Protein AF-A0A6V8LR43-F1 (afdb_monomer_lite)

Sequence (339 aa):
MRPVDFLKLFVPEALGEGEAFLIWTMDPNGAKRSSWFRDADKAAAFARRCAGKANVYFAPSIFNAGLGGKRGAVQDVIGVNAFVADTDIANTAHAKPGLPPDLDAAKAILAACPLAPSVIWNTGGGLQAAWLLHETEWLSDATRPQVAALSKGWQIILSNVAHRAGGYVTDSVGSLEHVFRVPGSMNLKPEYGSPRPVEVIEAHPERRYSLDDIREFADLDGLTEDVPTQAGLLDIVLRPNPEINREFLQVLLEEDTKFRGSWHRTRPDIRDQSLSSYDLSISTILAGFGLEDQQIADYLVVFRHMHGGPKDRAKALRRDYVSRTIQKARKTVEARNAG

pLDDT: mean 89.79, std 11.53, range [35.69, 98.5]

Structure (mmCIF, N/CA/C/O backbone):
data_AF-A0A6V8LR43-F1
#
_entry.id   AF-A0A6V8LR43-F1
#
loop_
_atom_site.group_PDB
_atom_site.id
_atom_site.type_symbol
_atom_site.label_atom_id
_atom_site.label_alt_id
_atom_site.label_comp_id
_atom_site.label_asym_id
_atom_site.label_entity_id
_atom_site.label_seq_id
_atom_site.pdbx_PDB_ins_code
_atom_site.Cartn_x
_atom_site.Cartn_y
_atom_site.Cartn_z
_atom_site.occupancy
_atom_site.B_iso_or_equiv
_atom_site.auth_seq_id
_atom_site.auth_comp_id
_atom_site.auth_asym_id
_atom_site.auth_atom_id
_atom_site.pdbx_PDB_model_num
ATOM 1 N N . MET A 1 1 ? -1.683 -6.685 -19.353 1.00 89.25 1 MET A N 1
ATOM 2 C CA . MET A 1 1 ? -2.505 -5.488 -19.037 1.00 89.25 1 MET A CA 1
ATOM 3 C C . MET A 1 1 ? -1.930 -4.273 -19.763 1.00 89.25 1 MET A C 1
ATOM 5 O O . MET A 1 1 ? -0.710 -4.174 -19.830 1.00 89.25 1 MET A O 1
ATOM 9 N N . ARG A 1 2 ? -2.751 -3.378 -20.341 1.00 89.75 2 ARG A N 1
ATOM 10 C CA . ARG A 1 2 ? -2.233 -2.174 -21.031 1.00 89.75 2 ARG A CA 1
ATOM 11 C C . ARG A 1 2 ? -1.768 -1.127 -20.002 1.00 89.75 2 ARG A C 1
ATOM 13 O O . ARG A 1 2 ? -2.353 -1.073 -18.922 1.00 89.75 2 ARG A O 1
ATOM 20 N N . PRO A 1 3 ? -0.810 -0.236 -20.335 1.00 90.12 3 PRO A N 1
ATOM 21 C CA . PRO A 1 3 ? -0.310 0.775 -19.393 1.00 90.12 3 PRO A CA 1
ATOM 22 C C . PRO A 1 3 ? -1.407 1.670 -18.804 1.00 90.12 3 PRO A C 1
ATOM 24 O O . PRO A 1 3 ? -1.358 2.029 -17.635 1.00 90.12 3 PRO A O 1
ATOM 27 N N . VAL A 1 4 ? -2.417 2.012 -19.610 1.00 94.75 4 VAL A N 1
ATOM 28 C CA . VAL A 1 4 ? -3.548 2.833 -19.161 1.00 94.75 4 VAL A CA 1
ATOM 29 C C . VAL A 1 4 ? -4.421 2.117 -18.133 1.00 94.75 4 VAL A C 1
ATOM 31 O O . VAL A 1 4 ? -4.773 2.722 -17.128 1.00 94.75 4 VAL A O 1
ATOM 34 N N . ASP A 1 5 ? -4.720 0.833 -18.348 1.00 95.94 5 ASP A N 1
ATOM 35 C CA . ASP A 1 5 ? -5.536 0.046 -17.419 1.00 95.94 5 ASP A CA 1
ATOM 36 C C . ASP A 1 5 ? -4.801 -0.116 -16.084 1.00 95.94 5 ASP A C 1
ATOM 38 O O . ASP A 1 5 ? -5.414 -0.018 -15.029 1.00 95.94 5 ASP A O 1
ATOM 42 N N . PHE A 1 6 ? -3.475 -0.286 -16.136 1.00 97.31 6 PHE A N 1
ATOM 43 C CA . PHE A 1 6 ? -2.623 -0.351 -14.953 1.00 97.31 6 PHE A CA 1
ATOM 44 C C . PHE A 1 6 ? -2.611 0.967 -14.171 1.00 97.31 6 PHE A C 1
ATOM 46 O O . PHE A 1 6 ? -2.855 0.959 -12.970 1.00 97.31 6 PHE A O 1
ATOM 53 N N . LEU A 1 7 ? -2.366 2.110 -14.827 1.00 96.94 7 LEU A N 1
ATOM 54 C CA . LEU A 1 7 ? -2.336 3.405 -14.133 1.00 96.94 7 LEU A CA 1
ATOM 55 C C . LEU A 1 7 ? -3.697 3.750 -13.509 1.00 96.94 7 LEU A C 1
ATOM 57 O O . LEU A 1 7 ? -3.733 4.287 -12.407 1.00 96.94 7 LEU A O 1
ATOM 61 N N . LYS A 1 8 ? -4.808 3.374 -14.157 1.00 95.94 8 LYS A N 1
ATOM 62 C CA . LYS A 1 8 ? -6.168 3.542 -13.613 1.00 95.94 8 LYS A CA 1
ATOM 63 C C . LYS A 1 8 ? -6.418 2.755 -12.320 1.00 95.94 8 LYS A C 1
ATOM 65 O O . LYS A 1 8 ? -7.348 3.087 -11.598 1.00 95.94 8 LYS A O 1
ATOM 70 N N . LEU A 1 9 ? -5.596 1.759 -11.978 1.00 96.00 9 LEU A N 1
ATOM 71 C CA . LEU A 1 9 ? -5.700 1.076 -10.681 1.00 96.00 9 LEU A CA 1
ATOM 72 C C . LEU A 1 9 ? -5.311 1.983 -9.505 1.00 96.00 9 LEU A C 1
ATOM 74 O O . LEU A 1 9 ? -5.846 1.809 -8.410 1.00 96.00 9 LEU A O 1
ATOM 78 N N . PHE A 1 10 ? -4.396 2.929 -9.739 1.00 95.75 10 PHE A N 1
ATOM 79 C CA . PHE A 1 10 ? -3.762 3.772 -8.717 1.00 95.75 10 PHE A CA 1
ATOM 80 C C . PHE A 1 10 ? -4.251 5.220 -8.725 1.00 95.75 10 PHE A C 1
ATOM 82 O O . PHE A 1 10 ? -3.797 6.016 -7.908 1.00 95.75 10 PHE A O 1
ATOM 89 N N . VAL A 1 11 ? -5.122 5.583 -9.664 1.00 89.69 11 VAL A N 1
ATOM 90 C CA . VAL A 1 11 ? -5.592 6.956 -9.850 1.00 89.69 11 VAL A CA 1
ATOM 91 C C . VAL A 1 11 ? -7.115 6.964 -9.713 1.00 89.69 11 VAL A C 1
ATOM 93 O O . VAL A 1 11 ? -7.769 6.163 -10.381 1.00 89.69 11 VAL A O 1
ATOM 96 N N . PRO A 1 12 ? -7.687 7.846 -8.875 1.00 84.81 12 PRO A N 1
ATOM 97 C CA . PRO A 1 12 ? -9.132 8.055 -8.801 1.00 84.81 12 PRO A CA 1
ATOM 98 C C . PRO A 1 12 ? -9.738 8.384 -10.165 1.00 84.81 12 PRO A C 1
ATOM 100 O O . PRO A 1 12 ? -9.061 8.942 -11.028 1.00 84.81 12 PRO A O 1
ATOM 103 N N . GLU A 1 13 ? -11.031 8.106 -10.349 1.00 80.38 13 GLU A N 1
ATOM 104 C CA . GLU A 1 13 ? -11.728 8.432 -11.604 1.00 80.38 13 GLU A CA 1
ATOM 105 C C . GLU A 1 13 ? -11.646 9.924 -11.955 1.00 80.38 13 GLU A C 1
ATOM 107 O O . GLU A 1 13 ? -11.569 10.281 -13.131 1.00 80.38 13 GLU A O 1
ATOM 112 N N . ALA A 1 14 ? -11.613 10.790 -10.939 1.00 82.94 14 ALA A N 1
ATOM 113 C CA . ALA A 1 14 ? -11.423 12.222 -11.092 1.00 82.94 14 ALA A CA 1
ATOM 114 C C . ALA A 1 14 ? -10.451 12.758 -10.034 1.00 82.94 14 ALA A C 1
ATOM 116 O O . ALA A 1 14 ? -10.603 12.478 -8.848 1.00 82.94 14 ALA A O 1
ATOM 117 N N . LEU A 1 15 ? -9.482 13.561 -10.483 1.00 90.69 15 LEU A N 1
ATOM 118 C CA . LEU A 1 15 ? -8.592 14.347 -9.628 1.00 90.69 15 LEU A CA 1
ATOM 119 C C . LEU A 1 15 ? -8.982 15.830 -9.679 1.00 90.69 15 LEU A C 1
ATOM 121 O O . LEU A 1 15 ? -9.175 16.399 -10.764 1.00 90.69 15 LEU A O 1
ATOM 125 N N . GLY A 1 16 ? -9.054 16.465 -8.512 1.00 88.44 16 GLY A N 1
ATOM 126 C CA . GLY A 1 16 ? -9.299 17.894 -8.328 1.00 88.44 16 GLY A CA 1
ATOM 127 C C . GLY A 1 16 ? -8.219 18.784 -8.954 1.00 88.44 16 GLY A C 1
ATOM 128 O O . GLY A 1 16 ? -7.181 18.315 -9.422 1.00 88.44 16 GLY A O 1
ATOM 129 N N . GLU A 1 17 ? -8.463 20.099 -9.019 1.00 84.69 17 GLU A N 1
ATOM 130 C CA . GLU A 1 17 ? -7.530 21.047 -9.660 1.00 84.69 17 GLU A CA 1
ATOM 131 C C . GLU A 1 17 ? -6.154 21.110 -8.998 1.00 84.69 17 GLU A C 1
ATOM 133 O O . GLU A 1 17 ? -5.152 21.307 -9.687 1.00 84.69 17 GLU A O 1
ATOM 138 N N . GLY A 1 18 ? -6.110 20.880 -7.687 1.00 90.56 18 GLY A N 1
ATOM 139 C CA . GLY A 1 18 ? -4.892 20.858 -6.885 1.00 90.56 18 GLY A CA 1
ATOM 140 C C . GLY A 1 18 ? -4.230 19.488 -6.759 1.00 90.56 18 GLY A C 1
ATOM 141 O O . GLY A 1 18 ? -3.295 19.366 -5.980 1.00 90.56 18 GLY A O 1
ATOM 142 N N . GLU A 1 19 ? -4.679 18.463 -7.482 1.00 95.44 19 GLU A N 1
ATOM 143 C CA . GLU A 1 19 ? -4.231 17.081 -7.287 1.00 95.44 19 GLU A CA 1
ATOM 144 C C . GLU A 1 19 ? -3.570 16.545 -8.552 1.00 95.44 19 GLU A C 1
ATOM 146 O O . GLU A 1 19 ? -4.078 16.739 -9.654 1.00 95.44 19 GLU A O 1
ATOM 151 N N . ALA A 1 20 ? -2.445 15.850 -8.418 1.00 96.62 20 ALA A N 1
ATOM 152 C CA . ALA A 1 20 ? -1.784 15.196 -9.541 1.00 96.62 20 ALA A CA 1
ATOM 153 C C . ALA A 1 20 ? -1.025 13.945 -9.094 1.00 96.62 20 ALA A C 1
ATOM 155 O O . ALA A 1 20 ? -0.633 13.815 -7.938 1.00 96.62 20 ALA A O 1
ATOM 156 N N . PHE A 1 21 ? -0.747 13.048 -10.033 1.00 96.38 21 PHE A N 1
ATOM 157 C CA . PHE A 1 21 ? 0.197 11.950 -9.839 1.00 96.38 21 PHE A CA 1
ATOM 158 C C . PHE A 1 21 ? 1.382 12.093 -10.796 1.00 96.38 21 PHE A C 1
ATOM 160 O O . PHE A 1 21 ? 1.318 12.768 -11.832 1.00 96.38 21 PHE A O 1
ATOM 167 N N . LEU A 1 22 ? 2.495 11.477 -10.416 1.00 97.44 22 LEU A N 1
ATOM 168 C CA . LEU A 1 22 ? 3.781 11.647 -11.075 1.00 97.44 22 LEU A CA 1
ATOM 169 C C . LEU A 1 22 ? 4.044 10.527 -12.082 1.00 97.44 22 LEU A C 1
ATOM 171 O O . LEU A 1 22 ? 3.965 9.353 -11.728 1.00 97.44 22 LEU A O 1
ATOM 175 N N . ILE A 1 23 ? 4.499 10.893 -13.281 1.00 97.75 23 ILE A N 1
ATOM 176 C CA . ILE A 1 23 ? 5.364 10.046 -14.108 1.00 97.75 23 ILE A CA 1
ATOM 177 C C . ILE A 1 23 ? 6.777 10.623 -14.049 1.00 97.75 23 ILE A C 1
ATOM 179 O O . ILE A 1 23 ? 7.009 11.791 -14.371 1.00 97.75 23 ILE A O 1
ATOM 183 N N . TRP A 1 24 ? 7.728 9.798 -13.629 1.00 98.06 24 TRP A N 1
ATOM 184 C CA . TRP A 1 24 ? 9.128 10.165 -13.478 1.00 98.06 24 TRP A CA 1
ATOM 185 C C . TRP A 1 24 ? 9.976 9.391 -14.477 1.00 98.06 24 TRP A C 1
ATOM 187 O O . TRP A 1 24 ? 9.820 8.180 -14.630 1.00 98.06 24 TRP A O 1
ATOM 197 N N . THR A 1 25 ? 10.876 10.077 -15.173 1.00 98.12 25 THR A N 1
ATOM 198 C CA . THR A 1 25 ? 11.730 9.449 -16.186 1.00 98.12 25 THR A CA 1
ATOM 199 C C . THR A 1 25 ? 13.197 9.701 -15.910 1.00 98.12 25 THR A C 1
ATOM 201 O O . THR A 1 25 ? 13.560 10.810 -15.518 1.00 98.12 25 THR A O 1
ATOM 204 N N . MET A 1 26 ? 14.030 8.705 -16.197 1.00 97.62 26 MET A N 1
ATOM 205 C CA . MET A 1 26 ? 15.485 8.824 -16.176 1.00 97.62 26 MET A CA 1
ATOM 206 C C . MET A 1 26 ? 16.057 8.331 -17.505 1.00 97.62 26 MET A C 1
ATOM 208 O O . MET A 1 26 ? 15.897 7.155 -17.844 1.00 97.62 26 MET A O 1
ATOM 212 N N . ASP A 1 27 ? 16.674 9.227 -18.271 1.00 95.31 27 ASP A N 1
ATOM 213 C CA . ASP A 1 27 ? 17.291 8.873 -19.552 1.00 95.31 27 ASP A CA 1
ATOM 214 C C . ASP A 1 27 ? 18.605 8.074 -19.360 1.00 95.31 27 ASP A C 1
ATOM 216 O O . ASP A 1 27 ? 19.091 7.956 -18.230 1.00 95.31 27 ASP A O 1
ATOM 220 N N . PRO A 1 28 ? 19.187 7.494 -20.428 1.00 92.31 28 PRO A N 1
ATOM 221 C CA . PRO A 1 28 ? 20.434 6.730 -20.339 1.00 92.31 28 PRO A CA 1
ATOM 222 C C . PRO A 1 28 ? 21.646 7.533 -19.846 1.00 92.31 28 PRO A C 1
ATOM 224 O O . PRO A 1 28 ? 22.602 6.939 -19.362 1.00 92.31 28 PRO A O 1
ATOM 227 N N . ASN A 1 29 ? 21.601 8.867 -19.925 1.00 93.19 29 ASN A N 1
ATOM 228 C CA . ASN A 1 29 ? 22.642 9.757 -19.404 1.00 93.19 29 ASN A CA 1
ATOM 229 C C . ASN A 1 29 ? 22.403 10.127 -17.927 1.00 93.19 29 ASN A C 1
ATOM 231 O O . ASN A 1 29 ? 23.152 10.914 -17.352 1.00 93.19 29 ASN A O 1
ATOM 235 N N . GLY A 1 30 ? 21.346 9.592 -17.307 1.00 92.69 30 GLY A N 1
ATOM 236 C CA . GLY A 1 30 ? 20.978 9.854 -15.920 1.00 92.69 30 GLY A CA 1
ATOM 237 C C . GLY A 1 30 ? 20.166 11.134 -15.712 1.00 92.69 30 GLY A C 1
ATOM 238 O O . GLY A 1 30 ? 19.903 11.492 -14.560 1.00 92.69 30 GLY A O 1
ATOM 239 N N . ALA A 1 31 ? 19.732 11.824 -16.775 1.00 96.06 31 ALA A N 1
ATOM 240 C CA . ALA A 1 31 ? 18.914 13.023 -16.639 1.00 96.06 31 ALA A CA 1
ATOM 241 C C . ALA A 1 31 ? 17.501 12.653 -16.174 1.00 96.06 31 ALA A C 1
ATOM 243 O O . ALA A 1 31 ? 16.805 11.838 -16.784 1.00 96.06 31 ALA A O 1
ATOM 244 N N . LYS A 1 32 ? 17.071 13.281 -15.077 1.00 97.06 32 LYS A N 1
ATOM 245 C CA . LYS A 1 32 ? 15.820 12.983 -14.373 1.00 97.06 32 LYS A CA 1
ATOM 246 C C . LYS A 1 32 ? 14.775 14.048 -14.682 1.00 97.06 32 LYS A C 1
ATOM 248 O O . LYS A 1 32 ? 15.086 15.238 -14.657 1.00 97.06 32 LYS A O 1
ATOM 253 N N . ARG A 1 33 ? 13.533 13.641 -14.948 1.00 97.00 33 ARG A N 1
ATOM 254 C CA . ARG A 1 33 ? 12.414 14.562 -15.208 1.00 97.00 33 ARG A CA 1
ATOM 255 C C . ARG A 1 33 ? 11.152 14.114 -14.493 1.00 97.00 33 ARG A C 1
ATOM 257 O O . ARG A 1 33 ? 10.824 12.930 -14.497 1.00 97.00 33 ARG A O 1
ATOM 264 N N . SER A 1 34 ? 10.447 15.088 -13.935 1.00 97.50 34 SER A N 1
ATOM 265 C CA . SER A 1 34 ? 9.142 14.916 -13.301 1.00 97.50 34 SER A CA 1
ATOM 266 C C . SER A 1 34 ? 8.066 15.443 -14.243 1.00 97.50 34 SER A C 1
ATOM 268 O O . SER A 1 34 ? 8.222 16.516 -14.828 1.00 97.50 34 SER A O 1
ATOM 270 N N . SER A 1 35 ? 6.999 14.682 -14.450 1.00 97.12 35 SER A N 1
ATOM 271 C CA . SER A 1 35 ? 5.862 15.074 -15.282 1.00 97.12 35 SER A CA 1
ATOM 272 C C . SER A 1 35 ? 4.571 14.738 -14.547 1.00 97.12 35 SER A C 1
ATOM 274 O O . SER A 1 35 ? 4.342 13.586 -14.186 1.00 97.12 35 SER A O 1
ATOM 276 N N . TRP A 1 36 ? 3.757 15.758 -14.297 1.00 96.75 36 TRP A N 1
ATOM 277 C CA . TRP A 1 36 ? 2.570 15.678 -13.449 1.00 96.75 36 TRP A CA 1
ATOM 278 C C . TRP A 1 36 ? 1.308 15.533 -14.292 1.00 96.75 36 TRP A C 1
ATOM 280 O O . TRP A 1 36 ? 1.128 16.255 -15.275 1.00 96.75 36 TRP A O 1
ATOM 290 N N . PHE A 1 37 ? 0.437 14.605 -13.905 1.00 95.62 37 PHE A N 1
ATOM 291 C CA . PHE A 1 37 ? -0.775 14.270 -14.643 1.00 95.62 37 PHE A CA 1
ATOM 292 C C . PHE A 1 37 ? -1.995 14.237 -13.728 1.00 95.62 37 PHE A C 1
ATOM 294 O O . PHE A 1 37 ? -1.909 13.880 -12.558 1.00 95.62 37 PHE A O 1
ATOM 301 N N . ARG A 1 38 ? -3.144 14.581 -14.310 1.00 94.50 38 ARG A N 1
ATOM 302 C CA . ARG A 1 38 ? -4.481 14.452 -13.705 1.00 94.50 38 ARG A CA 1
ATOM 303 C C . ARG A 1 38 ? -5.330 13.376 -14.380 1.00 94.50 38 ARG A C 1
ATOM 305 O O . ARG A 1 38 ? -6.442 13.098 -13.966 1.00 94.50 38 ARG A O 1
ATOM 312 N N . ASP A 1 39 ? -4.802 12.819 -15.462 1.00 93.31 39 ASP A N 1
ATOM 313 C CA . ASP A 1 39 ? -5.513 11.994 -16.426 1.00 93.31 39 ASP A CA 1
ATOM 314 C C . ASP A 1 39 ? -4.619 10.795 -16.763 1.00 93.31 39 ASP A C 1
ATOM 316 O O . ASP A 1 39 ? -3.503 10.950 -17.282 1.00 93.31 39 ASP A O 1
ATOM 320 N N . ALA A 1 40 ? -5.105 9.602 -16.420 1.00 94.62 40 ALA A N 1
ATOM 321 C CA . ALA A 1 40 ? -4.391 8.346 -16.613 1.00 94.62 40 ALA A CA 1
ATOM 322 C C . ALA A 1 40 ? -4.152 8.019 -18.095 1.00 94.62 40 ALA A C 1
ATOM 324 O O . ALA A 1 40 ? -3.107 7.460 -18.434 1.00 94.62 40 ALA A O 1
ATOM 325 N N . ASP A 1 41 ? -5.058 8.407 -18.996 1.00 94.81 41 ASP A N 1
ATOM 326 C CA . ASP A 1 41 ? -4.904 8.211 -20.437 1.00 94.81 41 ASP A CA 1
ATOM 327 C C . ASP A 1 41 ? -3.759 9.082 -20.985 1.00 94.81 41 ASP A C 1
ATOM 329 O O . ASP A 1 41 ? -2.891 8.594 -21.724 1.00 94.81 41 ASP A O 1
ATOM 333 N N . LYS A 1 42 ? -3.679 10.351 -20.559 1.00 96.12 42 LYS A N 1
ATOM 334 C CA . LYS A 1 42 ? -2.569 11.256 -20.919 1.00 96.12 42 LYS A CA 1
ATOM 335 C C . LYS A 1 42 ? -1.235 10.782 -20.347 1.00 96.12 42 LYS A C 1
ATOM 337 O O . LYS A 1 42 ? -0.232 10.794 -21.069 1.00 96.12 42 LYS A O 1
ATOM 342 N N . ALA A 1 43 ? -1.221 10.326 -19.094 1.00 96.44 43 ALA A N 1
ATOM 343 C CA . ALA A 1 43 ? -0.029 9.769 -18.459 1.00 96.44 43 ALA A CA 1
ATOM 344 C C . ALA A 1 43 ? 0.455 8.499 -19.173 1.00 96.44 43 ALA A C 1
ATOM 346 O O . ALA A 1 43 ? 1.636 8.383 -19.500 1.00 96.44 43 ALA A O 1
ATOM 347 N N . ALA A 1 44 ? -0.455 7.583 -19.514 1.00 96.69 44 ALA A N 1
ATOM 348 C CA . ALA A 1 44 ? -0.134 6.367 -20.256 1.00 96.69 44 ALA A CA 1
ATOM 349 C C . ALA A 1 44 ? 0.379 6.667 -21.673 1.00 96.69 44 ALA A C 1
ATOM 351 O O . ALA A 1 44 ? 1.297 6.009 -22.169 1.00 96.69 44 ALA A O 1
ATOM 352 N N . ALA A 1 45 ? -0.190 7.665 -22.356 1.00 97.12 45 ALA A N 1
ATOM 353 C CA . ALA A 1 45 ? 0.316 8.123 -23.647 1.00 97.12 45 ALA A CA 1
ATOM 354 C C . ALA A 1 45 ? 1.735 8.705 -23.531 1.00 97.12 45 ALA A C 1
ATOM 356 O O . ALA A 1 45 ? 2.580 8.421 -24.380 1.00 97.12 45 ALA A O 1
ATOM 357 N N . PHE A 1 46 ? 2.018 9.476 -22.478 1.00 97.44 46 PHE A N 1
ATOM 358 C CA . PHE A 1 46 ? 3.360 9.983 -22.201 1.00 97.44 46 PHE A CA 1
ATOM 359 C C . PHE A 1 46 ? 4.352 8.852 -21.902 1.00 97.44 46 PHE A C 1
ATOM 361 O O . PHE A 1 46 ? 5.385 8.770 -22.565 1.00 97.44 46 PHE A O 1
ATOM 368 N N . ALA A 1 47 ? 4.005 7.932 -20.997 1.00 96.94 47 ALA A N 1
ATOM 369 C CA . ALA A 1 47 ? 4.833 6.778 -20.649 1.00 96.94 47 ALA A CA 1
ATOM 370 C C . ALA A 1 47 ? 5.207 5.944 -21.887 1.00 96.94 47 ALA A C 1
ATOM 372 O O . ALA A 1 47 ? 6.378 5.616 -22.080 1.00 96.94 47 ALA A O 1
ATOM 373 N N . ARG A 1 48 ? 4.244 5.690 -22.787 1.00 95.56 48 ARG A N 1
ATOM 374 C CA . ARG A 1 48 ? 4.489 4.995 -24.063 1.00 95.56 48 ARG A CA 1
ATOM 375 C C . ARG A 1 48 ? 5.475 5.728 -24.973 1.00 95.56 48 ARG A C 1
ATOM 377 O O . ARG A 1 48 ? 6.312 5.081 -25.588 1.00 95.56 48 ARG A O 1
ATOM 384 N N . ARG A 1 49 ? 5.421 7.063 -25.061 1.00 96.38 49 ARG A N 1
ATOM 385 C CA . ARG A 1 49 ? 6.383 7.840 -25.873 1.00 96.38 49 ARG A CA 1
ATOM 386 C C . ARG A 1 49 ? 7.812 7.783 -25.327 1.00 96.38 49 ARG A C 1
ATOM 388 O O . ARG A 1 49 ? 8.757 7.942 -26.104 1.00 96.38 49 ARG A O 1
ATOM 395 N N . CYS A 1 50 ? 7.952 7.602 -24.014 1.00 96.62 50 CYS A N 1
ATOM 396 C CA . CYS A 1 50 ? 9.231 7.491 -23.317 1.00 96.62 50 CYS A CA 1
ATOM 397 C C . CYS A 1 50 ? 9.790 6.060 -23.299 1.00 96.62 50 CYS A C 1
ATOM 399 O O . CYS A 1 50 ? 10.996 5.893 -23.110 1.00 96.62 50 CYS A O 1
ATOM 401 N N . ALA A 1 51 ? 8.948 5.042 -23.498 1.00 93.44 51 ALA A N 1
ATOM 402 C CA . ALA A 1 51 ? 9.362 3.643 -23.515 1.00 93.44 51 ALA A CA 1
ATOM 403 C C . ALA A 1 51 ? 10.509 3.412 -24.517 1.00 93.44 51 ALA A C 1
ATOM 405 O O . ALA A 1 51 ? 10.482 3.908 -25.644 1.00 93.44 51 ALA A O 1
ATOM 406 N N . GLY A 1 52 ? 11.556 2.711 -24.073 1.00 93.12 52 GLY A N 1
ATOM 407 C CA . GLY A 1 52 ? 12.768 2.459 -24.863 1.00 93.12 52 GLY A CA 1
ATOM 408 C C . GLY A 1 52 ? 13.743 3.641 -24.971 1.00 93.12 52 GLY A C 1
ATOM 409 O O . GLY A 1 52 ? 14.882 3.439 -25.372 1.00 93.12 52 GLY A O 1
ATOM 410 N N . LYS A 1 53 ? 13.336 4.858 -24.583 1.00 95.81 53 LYS A N 1
ATOM 411 C CA . LYS A 1 53 ? 14.186 6.066 -24.596 1.00 95.81 53 LYS A CA 1
ATOM 412 C C . LYS A 1 53 ? 14.638 6.491 -23.205 1.00 95.81 53 LYS A C 1
ATOM 414 O O . LYS A 1 53 ? 15.647 7.168 -23.075 1.00 95.81 53 LYS A O 1
ATOM 419 N N . ALA A 1 54 ? 13.868 6.137 -22.182 1.00 97.56 54 ALA A N 1
ATOM 420 C CA . ALA A 1 54 ? 14.167 6.396 -20.784 1.00 97.56 54 ALA A CA 1
ATOM 421 C C . ALA A 1 54 ? 13.582 5.284 -19.907 1.00 97.56 54 ALA A C 1
ATOM 423 O O . ALA A 1 54 ? 12.617 4.612 -20.279 1.00 97.56 54 ALA A O 1
ATOM 424 N N . ASN A 1 55 ? 14.144 5.124 -18.713 1.00 98.19 55 ASN A N 1
ATOM 425 C CA . ASN A 1 55 ? 13.503 4.386 -17.636 1.00 98.19 55 ASN A CA 1
ATOM 426 C C . ASN A 1 55 ? 12.258 5.164 -17.190 1.00 98.19 55 ASN A C 1
ATOM 428 O O . ASN A 1 55 ? 12.372 6.350 -16.877 1.00 98.19 55 ASN A O 1
ATOM 432 N N . VAL A 1 56 ? 11.090 4.518 -17.177 1.00 98.38 56 VAL A N 1
ATOM 433 C CA . VAL A 1 56 ? 9.803 5.158 -16.859 1.00 98.38 56 VAL A CA 1
ATOM 434 C C . VAL A 1 56 ? 9.248 4.614 -15.549 1.00 98.38 56 VAL A C 1
ATOM 436 O O . VAL A 1 56 ? 9.143 3.398 -15.366 1.00 98.38 56 VAL A O 1
ATOM 439 N N . TYR A 1 57 ? 8.864 5.528 -14.664 1.00 98.12 57 TYR A N 1
ATOM 440 C CA . TYR A 1 57 ? 8.317 5.235 -13.350 1.00 98.12 57 TYR A CA 1
ATOM 441 C C . TYR A 1 57 ? 7.058 6.060 -13.074 1.00 98.12 57 TYR A C 1
ATOM 443 O O . TYR A 1 57 ? 6.869 7.114 -13.677 1.00 98.12 57 TYR A O 1
ATOM 451 N N . PHE A 1 58 ? 6.226 5.615 -12.139 1.00 97.69 58 PHE A N 1
ATOM 452 C CA . PHE A 1 58 ? 5.085 6.361 -11.617 1.00 97.69 58 PHE A CA 1
ATOM 453 C C . PHE A 1 58 ? 5.098 6.364 -10.091 1.00 97.69 58 PHE A C 1
ATOM 455 O O . PHE A 1 58 ? 5.606 5.422 -9.485 1.00 97.69 58 PHE A O 1
ATOM 462 N N . ALA A 1 59 ? 4.540 7.400 -9.471 1.00 96.75 59 ALA A N 1
ATOM 463 C CA . ALA A 1 59 ? 4.218 7.354 -8.048 1.00 96.75 59 ALA A CA 1
ATOM 464 C C . ALA A 1 59 ? 2.786 6.804 -7.865 1.00 96.75 59 ALA A C 1
ATOM 466 O O . ALA A 1 59 ? 1.876 7.328 -8.510 1.00 96.75 59 ALA A O 1
ATOM 467 N N . PRO A 1 60 ? 2.556 5.798 -7.001 1.00 95.88 60 PRO A N 1
ATOM 468 C CA . PRO A 1 60 ? 1.216 5.290 -6.675 1.00 95.88 60 PRO A CA 1
ATOM 469 C C . PRO A 1 60 ? 0.366 6.283 -5.867 1.00 95.88 60 PRO A C 1
ATOM 471 O O . PRO A 1 60 ? -0.843 6.103 -5.724 1.00 95.88 60 PRO A O 1
ATOM 474 N N . SER A 1 61 ? 1.012 7.305 -5.310 1.00 97.00 61 SER A N 1
ATOM 475 C CA . SER A 1 61 ? 0.410 8.327 -4.458 1.00 97.00 61 SER A CA 1
ATOM 476 C C . SER A 1 61 ? -0.022 9.566 -5.246 1.00 97.00 61 SER A C 1
ATOM 478 O O . SER A 1 61 ? 0.501 9.862 -6.324 1.00 97.00 61 SER A O 1
ATOM 480 N N . ILE A 1 62 ? -0.953 10.318 -4.662 1.00 97.38 62 ILE A N 1
ATOM 481 C CA . ILE A 1 62 ? -1.432 11.613 -5.148 1.00 97.38 62 ILE A CA 1
ATOM 482 C C . ILE A 1 62 ? -0.695 12.730 -4.414 1.00 97.38 62 ILE A C 1
ATOM 484 O O . ILE A 1 62 ? -0.481 12.667 -3.202 1.00 97.38 62 ILE A O 1
ATOM 488 N N . PHE A 1 63 ? -0.324 13.764 -5.153 1.00 97.00 63 PHE A N 1
ATOM 489 C CA . PHE A 1 63 ? 0.441 14.908 -4.681 1.00 97.00 63 PHE A CA 1
ATOM 490 C C . PHE A 1 63 ? -0.331 16.202 -4.889 1.00 97.00 63 PHE A C 1
ATOM 492 O O . PHE A 1 63 ? -1.171 16.301 -5.789 1.00 97.00 63 PHE A O 1
ATOM 499 N N . ASN A 1 64 ? 0.035 17.215 -4.104 1.00 91.81 64 ASN A N 1
ATOM 500 C CA . ASN A 1 64 ? -0.316 18.592 -4.419 1.00 91.81 64 ASN A CA 1
ATOM 501 C C . ASN A 1 64 ? 0.229 18.969 -5.807 1.00 91.81 64 ASN A C 1
ATOM 503 O O . ASN A 1 64 ? 1.398 18.737 -6.132 1.00 91.81 64 ASN A O 1
ATOM 507 N N . ALA A 1 65 ? -0.619 19.574 -6.633 1.00 81.69 65 ALA A N 1
ATOM 508 C CA . ALA A 1 65 ? -0.232 20.134 -7.916 1.00 81.69 65 ALA A CA 1
ATOM 509 C C . ALA A 1 65 ? 0.766 21.294 -7.729 1.00 81.69 65 ALA A C 1
ATOM 511 O O . ALA A 1 65 ? 0.878 21.893 -6.662 1.00 81.69 65 ALA A O 1
ATOM 512 N N . GLY A 1 66 ? 1.500 21.640 -8.790 1.00 79.19 66 GLY A N 1
ATOM 513 C CA . GLY A 1 66 ? 2.387 22.814 -8.778 1.00 79.19 66 GLY A CA 1
ATOM 514 C C . GLY A 1 66 ? 3.831 22.553 -8.335 1.00 79.19 66 GLY A C 1
ATOM 515 O O . GLY A 1 66 ? 4.598 23.496 -8.164 1.00 79.19 66 GLY A O 1
ATOM 516 N N . LEU A 1 67 ? 4.260 21.292 -8.238 1.00 89.25 67 LEU A N 1
ATOM 517 C CA . LEU A 1 67 ? 5.653 20.935 -7.921 1.00 89.25 67 LEU A CA 1
ATOM 518 C C . LEU A 1 67 ? 6.648 21.211 -9.069 1.00 89.25 67 LEU A C 1
ATOM 520 O O . LEU A 1 67 ? 7.866 21.095 -8.893 1.00 89.25 67 LEU A O 1
ATOM 524 N N . GLY A 1 68 ? 6.153 21.599 -10.249 1.00 89.69 68 GLY A N 1
ATOM 525 C CA . GLY A 1 68 ? 6.973 21.912 -11.418 1.00 89.69 68 GLY A CA 1
ATOM 526 C C . GLY A 1 68 ? 7.904 20.752 -11.783 1.00 89.69 68 GLY A C 1
ATOM 527 O O . GLY A 1 68 ? 7.473 19.608 -11.896 1.00 89.69 68 GLY A O 1
ATOM 528 N N . GLY A 1 69 ? 9.199 21.039 -11.946 1.00 90.88 69 GLY A N 1
ATOM 529 C CA . GLY A 1 69 ? 10.213 20.022 -12.257 1.00 90.88 69 GLY A CA 1
ATOM 530 C C . GLY A 1 69 ? 10.628 19.1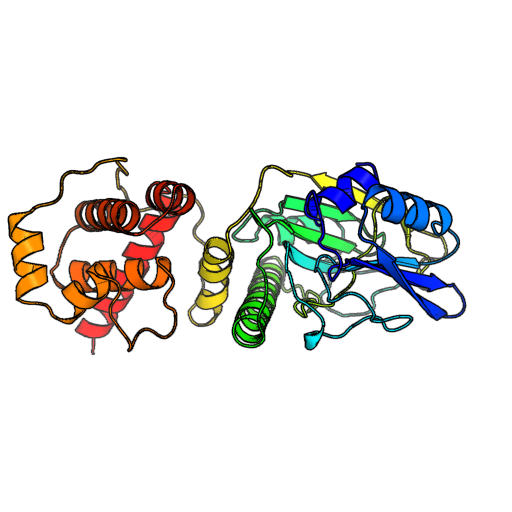28 -11.078 1.00 90.88 69 GLY A C 1
ATOM 531 O O . GLY A 1 69 ? 11.357 18.153 -11.282 1.00 90.88 69 GLY A O 1
ATOM 532 N N . LYS A 1 70 ? 10.189 19.425 -9.847 1.00 93.50 70 LYS A N 1
ATOM 533 C CA . LYS A 1 70 ? 10.544 18.636 -8.659 1.00 93.50 70 LYS A CA 1
ATOM 534 C C . LYS A 1 70 ? 9.780 17.311 -8.652 1.00 93.50 70 LYS A C 1
ATOM 536 O O . LYS A 1 70 ? 8.654 17.238 -9.131 1.00 93.50 70 LYS A O 1
ATOM 541 N N . ARG A 1 71 ? 10.404 16.271 -8.086 1.00 91.88 71 ARG A N 1
ATOM 542 C CA . ARG A 1 71 ? 9.804 14.933 -7.925 1.00 91.88 71 ARG A CA 1
ATOM 543 C C . ARG A 1 71 ? 8.706 14.901 -6.849 1.00 91.88 71 ARG A C 1
ATOM 545 O O . ARG A 1 71 ? 7.857 14.025 -6.891 1.00 91.88 71 ARG A O 1
ATOM 552 N N . GLY A 1 72 ? 8.720 15.861 -5.927 1.00 92.88 72 GLY A N 1
ATOM 553 C CA . GLY A 1 72 ? 7.933 15.806 -4.697 1.00 92.88 72 GLY A CA 1
ATOM 554 C C . GLY A 1 72 ? 8.641 14.985 -3.617 1.00 92.88 72 GLY A C 1
ATOM 555 O O . GLY A 1 72 ? 9.448 14.102 -3.918 1.00 92.88 72 GLY A O 1
ATOM 556 N N . ALA A 1 73 ? 8.373 15.329 -2.366 1.00 93.81 73 ALA A N 1
ATOM 557 C CA . ALA A 1 73 ? 8.812 14.625 -1.167 1.00 93.81 73 ALA A CA 1
ATOM 558 C C . ALA A 1 73 ? 7.589 14.155 -0.361 1.00 93.81 73 ALA A C 1
ATOM 560 O O . ALA A 1 73 ? 6.455 14.473 -0.721 1.00 93.81 73 ALA A O 1
ATOM 561 N N . VAL A 1 74 ? 7.798 13.408 0.732 1.00 93.56 74 VAL A N 1
ATOM 562 C CA . VAL A 1 74 ? 6.704 12.869 1.568 1.00 93.56 74 VAL A CA 1
ATOM 563 C C . VAL A 1 74 ? 5.657 13.931 1.910 1.00 93.56 74 VAL A C 1
ATOM 565 O O . VAL A 1 74 ? 4.469 13.657 1.801 1.00 93.56 74 VAL A O 1
ATOM 568 N N . GLN A 1 75 ? 6.069 15.142 2.299 1.00 92.25 75 GLN A N 1
ATOM 569 C CA . GLN A 1 75 ? 5.148 16.214 2.696 1.00 92.25 75 GLN A CA 1
ATOM 570 C C . GLN A 1 75 ? 4.233 16.704 1.566 1.00 92.25 75 GLN A C 1
ATOM 572 O O . GLN A 1 75 ? 3.181 17.270 1.844 1.00 92.25 75 GLN A O 1
ATOM 577 N N . ASP A 1 76 ? 4.621 16.477 0.310 1.00 95.50 76 ASP A N 1
ATOM 578 C CA . ASP A 1 76 ? 3.833 16.868 -0.855 1.00 95.50 76 ASP A CA 1
ATOM 579 C C . ASP A 1 76 ? 2.754 15.826 -1.198 1.00 95.50 76 ASP A C 1
ATOM 581 O O . ASP A 1 76 ? 1.880 16.098 -2.023 1.00 95.50 76 ASP A O 1
ATOM 585 N N . VAL A 1 77 ? 2.806 14.641 -0.571 1.00 96.94 77 VAL A N 1
ATOM 586 C CA . VAL A 1 77 ? 1.807 13.581 -0.726 1.00 96.94 77 VAL A CA 1
ATOM 587 C C . VAL A 1 77 ? 0.540 13.946 0.046 1.00 96.94 77 VAL A C 1
ATOM 589 O O . VAL A 1 77 ? 0.565 14.153 1.266 1.00 96.94 77 VAL A O 1
ATOM 592 N N . ILE A 1 78 ? -0.573 13.980 -0.684 1.00 96.62 78 ILE A N 1
ATOM 593 C CA . ILE A 1 78 ? -1.918 14.300 -0.186 1.00 96.62 78 ILE A CA 1
ATOM 594 C C . ILE A 1 78 ? -2.896 13.141 -0.313 1.00 96.62 78 ILE A C 1
ATOM 596 O O . ILE A 1 78 ? -3.994 13.231 0.215 1.00 96.62 78 ILE A O 1
ATOM 600 N N . GLY A 1 79 ? -2.528 12.057 -0.993 1.00 96.88 79 GLY A N 1
ATOM 601 C CA . GLY A 1 79 ? -3.387 10.886 -1.106 1.00 96.88 79 GLY A CA 1
ATOM 602 C C . GLY A 1 79 ? -2.593 9.609 -1.325 1.00 96.88 79 GLY A C 1
ATOM 603 O O . GLY A 1 79 ? -1.578 9.619 -2.021 1.00 96.88 79 GLY A O 1
ATOM 604 N N . VAL A 1 80 ? -3.057 8.502 -0.754 1.00 96.94 80 VAL A N 1
ATOM 605 C CA . VAL A 1 80 ? -2.485 7.165 -0.964 1.00 96.94 80 VAL A CA 1
ATOM 606 C C . VAL A 1 80 ? -3.566 6.249 -1.517 1.00 96.94 80 VAL A C 1
ATOM 608 O O . VAL A 1 80 ? -4.674 6.205 -0.994 1.00 96.94 80 VAL A O 1
ATOM 611 N N . ASN A 1 81 ? -3.235 5.509 -2.576 1.00 96.00 81 ASN A N 1
ATOM 612 C CA . ASN A 1 81 ? -4.152 4.561 -3.219 1.00 96.00 81 ASN A CA 1
ATOM 613 C C . ASN A 1 81 ? -3.731 3.103 -3.053 1.00 96.00 81 ASN A C 1
ATOM 615 O O . ASN A 1 81 ? -4.500 2.206 -3.393 1.00 96.00 81 ASN A O 1
ATOM 619 N N . ALA A 1 82 ? -2.511 2.849 -2.581 1.00 97.12 82 ALA A N 1
ATOM 620 C CA . ALA A 1 82 ? -1.991 1.503 -2.426 1.00 97.12 82 ALA A CA 1
ATOM 621 C C . ALA A 1 82 ? -0.815 1.452 -1.450 1.00 97.12 82 ALA A C 1
ATOM 623 O O . ALA A 1 82 ? -0.058 2.415 -1.323 1.00 97.12 82 ALA A O 1
ATOM 624 N N . PHE A 1 83 ? -0.623 0.281 -0.852 1.00 96.62 83 PHE A N 1
ATOM 625 C CA . PHE A 1 83 ? 0.656 -0.136 -0.280 1.00 96.62 83 PHE A CA 1
ATOM 626 C C . PHE A 1 83 ? 1.412 -0.958 -1.318 1.00 96.62 83 PHE A C 1
ATOM 628 O O . PHE A 1 83 ? 0.805 -1.538 -2.216 1.00 96.62 83 PHE A O 1
ATOM 635 N N . VAL A 1 84 ? 2.736 -0.988 -1.232 1.00 96.94 84 VAL A N 1
ATOM 636 C CA . VAL A 1 84 ? 3.601 -1.466 -2.318 1.00 96.94 84 VAL A CA 1
ATOM 637 C C . VAL A 1 84 ? 4.741 -2.327 -1.799 1.00 96.94 84 VAL A C 1
ATOM 639 O O . VAL A 1 84 ? 5.114 -2.230 -0.632 1.00 96.94 84 VAL A O 1
ATOM 642 N N . ALA A 1 85 ? 5.292 -3.159 -2.675 1.00 95.62 85 ALA A N 1
ATOM 643 C CA . ALA A 1 85 ? 6.499 -3.938 -2.436 1.00 95.62 85 ALA A CA 1
ATOM 644 C C . ALA A 1 85 ? 7.438 -3.845 -3.638 1.00 95.62 85 ALA A C 1
ATOM 646 O O . ALA A 1 85 ? 6.981 -3.737 -4.780 1.00 95.62 85 ALA A O 1
ATOM 647 N N . ASP A 1 86 ? 8.736 -3.954 -3.365 1.00 95.25 86 ASP A N 1
ATOM 648 C CA . ASP A 1 86 ? 9.776 -4.164 -4.369 1.00 95.25 86 ASP A CA 1
ATOM 649 C C . ASP A 1 86 ? 10.659 -5.339 -3.933 1.00 95.25 86 ASP A C 1
ATOM 651 O O . ASP A 1 86 ? 11.215 -5.355 -2.832 1.00 95.25 86 ASP A O 1
ATOM 655 N N . THR A 1 87 ? 10.692 -6.379 -4.760 1.00 94.81 87 THR A N 1
ATOM 656 C CA . THR A 1 87 ? 11.393 -7.641 -4.508 1.00 94.81 87 THR A CA 1
ATOM 657 C C . THR A 1 87 ? 12.348 -7.901 -5.662 1.00 94.81 87 THR A C 1
ATOM 659 O O . THR A 1 87 ? 12.009 -8.569 -6.644 1.00 94.81 87 THR A O 1
ATOM 662 N N . ASP A 1 88 ? 13.549 -7.344 -5.544 1.00 94.19 88 ASP A N 1
ATOM 663 C CA . ASP A 1 88 ? 14.651 -7.606 -6.461 1.00 94.19 88 ASP A CA 1
ATOM 664 C C . ASP A 1 88 ? 15.082 -9.073 -6.390 1.00 94.19 88 ASP A C 1
ATOM 666 O O . ASP A 1 88 ? 15.111 -9.666 -5.317 1.00 94.19 88 ASP A O 1
ATOM 670 N N . ILE A 1 89 ? 15.446 -9.659 -7.532 1.00 94.00 89 ILE A N 1
ATOM 671 C CA . ILE A 1 89 ? 16.052 -10.997 -7.583 1.00 94.00 89 ILE A CA 1
ATOM 672 C C . ILE A 1 89 ? 17.564 -10.887 -7.767 1.00 94.00 89 ILE A C 1
ATOM 674 O O . ILE A 1 89 ? 18.059 -9.913 -8.346 1.00 94.00 89 ILE A O 1
ATOM 678 N N . ALA A 1 90 ? 18.294 -11.908 -7.325 1.00 91.62 90 ALA A N 1
ATOM 679 C CA . ALA A 1 90 ? 19.725 -12.037 -7.546 1.00 91.62 90 ALA A CA 1
ATOM 680 C C . ALA A 1 90 ? 20.015 -12.064 -9.053 1.00 91.62 90 ALA A C 1
ATOM 682 O O . ALA A 1 90 ? 19.534 -12.924 -9.790 1.00 91.62 90 ALA A O 1
ATOM 683 N N . ASN A 1 91 ? 20.781 -11.088 -9.536 1.00 85.19 91 ASN A N 1
ATOM 684 C CA . ASN A 1 91 ? 21.162 -10.992 -10.940 1.00 85.19 91 ASN A CA 1
ATOM 685 C C . ASN A 1 91 ? 22.395 -10.087 -11.106 1.00 85.19 91 ASN A C 1
ATOM 687 O O . ASN A 1 91 ? 22.893 -9.506 -10.146 1.00 85.19 91 ASN A O 1
ATOM 691 N N . THR A 1 92 ? 22.875 -9.932 -12.342 1.00 77.81 92 THR A N 1
ATOM 692 C CA . THR A 1 92 ? 24.066 -9.123 -12.657 1.00 77.81 92 THR A CA 1
ATOM 693 C C . THR A 1 92 ? 23.954 -7.645 -12.267 1.00 77.81 92 THR A C 1
ATOM 695 O O . THR A 1 92 ? 24.978 -7.007 -12.049 1.00 77.81 92 THR A O 1
ATOM 698 N N . ALA A 1 93 ? 22.741 -7.095 -12.167 1.00 78.81 93 ALA A N 1
ATOM 699 C CA . ALA A 1 93 ? 22.489 -5.712 -11.764 1.00 78.81 93 ALA A CA 1
ATOM 700 C C . ALA A 1 93 ? 22.250 -5.542 -10.253 1.00 78.81 93 ALA A C 1
ATOM 702 O O . ALA A 1 93 ? 22.276 -4.410 -9.767 1.00 78.81 93 ALA A O 1
ATOM 703 N N . HIS A 1 94 ? 22.005 -6.627 -9.510 1.00 76.69 94 HIS A N 1
ATOM 704 C CA . HIS A 1 94 ? 21.716 -6.603 -8.076 1.00 76.69 94 HIS A CA 1
ATOM 705 C C . HIS A 1 94 ? 22.708 -7.490 -7.315 1.00 76.69 94 HIS A C 1
ATOM 707 O O . HIS A 1 94 ? 22.512 -8.691 -7.156 1.00 76.69 94 HIS A O 1
ATOM 713 N N . ALA A 1 95 ? 23.782 -6.871 -6.816 1.00 72.88 95 ALA A N 1
ATOM 714 C CA . ALA A 1 95 ? 24.862 -7.545 -6.086 1.00 72.88 95 ALA A CA 1
ATOM 715 C C . ALA A 1 95 ? 24.604 -7.695 -4.570 1.00 72.88 95 ALA A C 1
ATOM 717 O O . ALA A 1 95 ? 25.500 -8.091 -3.824 1.00 72.88 95 ALA A O 1
ATOM 718 N N . LYS A 1 96 ? 23.406 -7.336 -4.090 1.00 80.69 96 LYS A N 1
ATOM 719 C CA . LYS A 1 96 ? 23.046 -7.420 -2.668 1.00 80.69 96 LYS A CA 1
ATOM 720 C C . LYS A 1 96 ? 22.956 -8.901 -2.255 1.00 80.69 96 LYS A C 1
ATOM 722 O O . LYS A 1 96 ? 22.288 -9.673 -2.944 1.00 80.69 96 LYS A O 1
ATOM 727 N N . PRO A 1 97 ? 23.607 -9.326 -1.157 1.00 83.38 97 PRO A N 1
ATOM 728 C CA . PRO A 1 97 ? 23.472 -10.692 -0.664 1.00 83.38 97 PRO A CA 1
ATOM 729 C C . PRO A 1 97 ? 22.061 -10.933 -0.112 1.00 83.38 97 PRO A C 1
ATOM 731 O O . PRO A 1 97 ? 21.411 -10.008 0.372 1.00 83.38 97 PRO A O 1
ATOM 734 N N . GLY A 1 98 ? 21.604 -12.186 -0.162 1.00 87.81 98 GLY A N 1
ATOM 735 C CA . GLY A 1 98 ? 20.302 -12.585 0.382 1.00 87.81 98 GLY A CA 1
ATOM 736 C C . GLY A 1 98 ? 19.106 -12.228 -0.501 1.00 87.81 98 GLY A C 1
ATOM 737 O O . GLY A 1 98 ? 17.979 -12.254 -0.022 1.00 87.81 98 GLY A O 1
ATOM 738 N N . LEU A 1 99 ? 19.308 -11.878 -1.772 1.00 93.00 99 LEU A N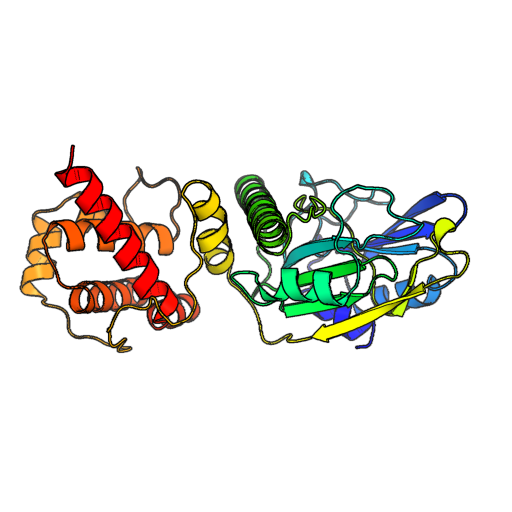 1
ATOM 739 C CA . LEU A 1 99 ? 18.187 -11.717 -2.697 1.00 93.00 99 LEU A CA 1
ATOM 740 C C . LEU A 1 99 ? 17.600 -13.084 -3.093 1.00 93.00 99 LEU A C 1
ATOM 742 O O . LEU A 1 99 ? 18.351 -14.059 -3.204 1.00 93.00 99 LEU A O 1
ATOM 746 N N . PRO A 1 100 ? 16.283 -13.164 -3.351 1.00 93.94 100 PRO A N 1
ATOM 747 C CA . PRO A 1 100 ? 15.659 -14.327 -3.972 1.00 93.94 100 PRO A CA 1
ATOM 748 C C . PRO A 1 100 ? 16.398 -14.732 -5.259 1.00 93.94 100 PRO A C 1
ATOM 750 O O . PRO A 1 100 ? 16.746 -13.856 -6.053 1.00 93.94 100 PRO A O 1
ATOM 753 N N . PRO A 1 101 ? 16.651 -16.031 -5.495 1.00 94.38 101 PRO A N 1
ATOM 754 C CA . PRO A 1 101 ? 17.462 -16.481 -6.629 1.00 94.38 101 PRO A CA 1
ATOM 755 C C . PRO A 1 101 ? 16.787 -16.265 -7.989 1.00 94.38 101 PRO A C 1
ATOM 757 O O . PRO A 1 101 ? 17.472 -16.121 -8.999 1.00 94.38 101 PRO A O 1
ATOM 760 N N . ASP A 1 102 ? 15.455 -16.243 -8.028 1.00 94.69 102 ASP A N 1
ATOM 761 C CA . ASP A 1 102 ? 14.670 -16.154 -9.254 1.00 94.69 102 ASP A CA 1
ATOM 762 C C . ASP A 1 102 ? 13.279 -15.539 -9.008 1.00 94.69 102 ASP A C 1
ATOM 764 O O . ASP A 1 102 ? 12.902 -15.176 -7.888 1.00 94.69 102 ASP A O 1
ATOM 768 N N . LEU A 1 103 ? 12.514 -15.383 -10.094 1.00 95.38 103 LEU A N 1
ATOM 769 C CA . LEU A 1 103 ? 11.167 -14.815 -10.050 1.00 95.38 103 LEU A CA 1
ATOM 770 C C . LEU A 1 103 ? 10.169 -15.700 -9.296 1.00 95.38 103 LEU A C 1
ATOM 772 O O . LEU A 1 103 ? 9.190 -15.168 -8.778 1.00 95.38 103 LEU A O 1
ATOM 776 N N . ASP A 1 104 ? 10.378 -17.014 -9.236 1.00 95.06 104 ASP A N 1
ATOM 777 C CA . ASP A 1 104 ? 9.444 -17.916 -8.565 1.00 95.06 104 ASP A CA 1
ATOM 778 C C . ASP A 1 104 ? 9.611 -17.832 -7.045 1.00 95.06 104 ASP A C 1
ATOM 780 O O . ASP A 1 104 ? 8.614 -17.733 -6.328 1.00 95.06 104 ASP A O 1
ATOM 784 N N . ALA A 1 105 ? 10.846 -17.709 -6.551 1.00 94.75 105 ALA A N 1
ATOM 785 C CA . ALA A 1 105 ? 11.117 -17.369 -5.159 1.00 94.75 105 ALA A CA 1
ATOM 786 C C . ALA A 1 105 ? 10.538 -15.991 -4.785 1.00 94.75 105 ALA A C 1
ATOM 788 O O . ALA A 1 105 ? 9.891 -15.852 -3.747 1.00 94.75 105 ALA A O 1
ATOM 789 N N . ALA A 1 106 ? 10.687 -14.979 -5.650 1.00 95.81 106 ALA A N 1
ATOM 790 C CA . ALA A 1 106 ? 10.079 -13.665 -5.424 1.00 95.81 106 ALA A CA 1
ATOM 791 C C . ALA A 1 106 ? 8.537 -13.730 -5.373 1.00 95.81 106 ALA A C 1
ATOM 793 O O . ALA A 1 106 ? 7.920 -13.109 -4.506 1.00 95.81 106 ALA A O 1
ATOM 794 N N . LYS A 1 107 ? 7.896 -14.516 -6.252 1.00 94.81 107 LYS A N 1
ATOM 795 C CA . LYS A 1 107 ? 6.443 -14.763 -6.193 1.00 94.81 107 LYS A CA 1
ATOM 796 C C . LYS A 1 107 ? 6.039 -15.470 -4.905 1.00 94.81 107 LYS A C 1
ATOM 798 O O . LYS A 1 107 ? 5.026 -15.098 -4.323 1.00 94.81 107 LYS A O 1
ATOM 803 N N . ALA A 1 108 ? 6.808 -16.462 -4.456 1.00 90.50 108 ALA A N 1
ATOM 804 C CA . ALA A 1 108 ? 6.515 -17.201 -3.231 1.00 90.50 108 ALA A CA 1
ATOM 805 C C . ALA A 1 108 ? 6.512 -16.283 -1.996 1.00 90.50 108 ALA A C 1
ATOM 807 O O . ALA A 1 108 ? 5.623 -16.400 -1.156 1.00 90.50 108 ALA A O 1
ATOM 808 N N . ILE A 1 109 ? 7.434 -15.315 -1.926 1.00 92.19 109 ILE A N 1
ATOM 809 C CA . ILE A 1 109 ? 7.445 -14.280 -0.878 1.00 92.19 109 ILE A CA 1
ATOM 810 C C . ILE A 1 109 ? 6.153 -13.458 -0.914 1.00 92.19 109 ILE A C 1
ATOM 812 O O . ILE A 1 109 ? 5.485 -13.298 0.106 1.00 92.19 109 ILE A O 1
ATOM 816 N N . LEU A 1 110 ? 5.770 -12.957 -2.090 1.00 94.19 110 LEU A N 1
ATOM 817 C CA . LEU A 1 110 ? 4.553 -12.155 -2.243 1.00 94.19 110 LEU A CA 1
ATOM 818 C C . LEU A 1 110 ? 3.282 -12.962 -1.924 1.00 94.19 110 LEU A C 1
ATOM 820 O O . LEU A 1 110 ? 2.354 -12.427 -1.322 1.00 94.19 110 LEU A O 1
ATOM 824 N N . ALA A 1 111 ? 3.250 -14.248 -2.274 1.00 89.38 111 ALA A N 1
ATOM 825 C CA . ALA A 1 111 ? 2.143 -15.154 -1.971 1.00 89.38 111 ALA A CA 1
ATOM 826 C C . ALA A 1 111 ? 2.044 -15.510 -0.477 1.00 89.38 111 ALA A C 1
ATOM 828 O O . ALA A 1 111 ? 0.953 -15.791 0.011 1.00 89.38 111 ALA A O 1
ATOM 829 N N . ALA A 1 112 ? 3.163 -15.475 0.252 1.00 87.19 112 ALA A N 1
ATOM 830 C CA . ALA A 1 112 ? 3.219 -15.718 1.692 1.00 87.19 112 ALA A CA 1
ATOM 831 C C . ALA A 1 112 ? 2.856 -14.481 2.540 1.00 87.19 112 ALA A C 1
ATOM 833 O O . ALA A 1 112 ? 2.865 -14.547 3.772 1.00 87.19 112 ALA A O 1
ATOM 834 N N . CYS A 1 113 ? 2.541 -13.347 1.906 1.00 88.81 113 CYS A N 1
ATOM 835 C CA . CYS A 1 113 ? 2.050 -12.168 2.610 1.00 88.81 113 CYS A CA 1
ATOM 836 C C . CYS A 1 113 ? 0.672 -12.433 3.240 1.00 88.81 113 CYS A C 1
ATOM 838 O O . CYS A 1 113 ? -0.157 -13.120 2.644 1.00 88.81 113 CYS A O 1
ATOM 840 N N . PRO A 1 114 ? 0.378 -11.842 4.414 1.00 85.38 114 PRO A N 1
ATOM 841 C CA . PRO A 1 114 ? -0.902 -12.053 5.096 1.00 85.38 114 PRO A CA 1
ATOM 842 C C . PRO A 1 114 ? -2.111 -11.553 4.292 1.00 85.38 114 PRO A C 1
ATOM 844 O O . PRO A 1 114 ? -3.223 -12.048 4.460 1.00 85.38 114 PRO A O 1
ATOM 847 N N . LEU A 1 115 ? -1.891 -10.580 3.406 1.00 90.31 115 LEU A N 1
ATOM 848 C CA . LEU A 1 115 ? -2.855 -10.154 2.401 1.00 90.31 115 LEU A CA 1
ATOM 849 C C . LEU A 1 115 ? -2.282 -10.476 1.024 1.00 90.31 115 LEU A C 1
ATOM 851 O O . LEU A 1 115 ? -1.132 -10.141 0.739 1.00 90.31 115 LEU A O 1
ATOM 855 N N . ALA A 1 116 ? -3.088 -11.087 0.159 1.00 94.12 116 ALA A N 1
ATOM 856 C CA . ALA A 1 116 ? -2.688 -11.347 -1.219 1.00 94.12 116 ALA A CA 1
ATOM 857 C C . ALA A 1 116 ? -2.500 -10.024 -1.993 1.00 94.12 116 ALA A C 1
ATOM 859 O O . ALA A 1 116 ? -3.290 -9.099 -1.813 1.00 94.12 116 ALA A O 1
ATOM 860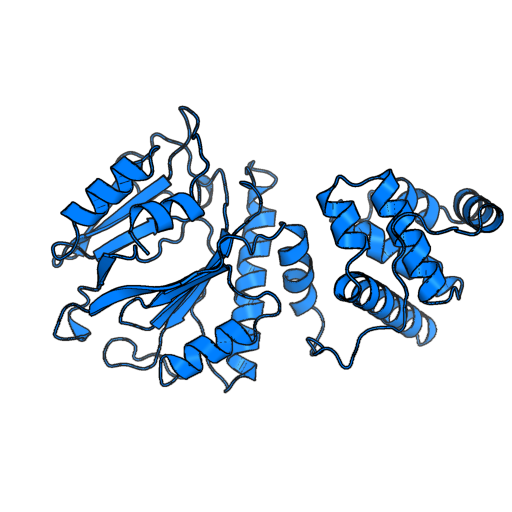 N N . PRO A 1 117 ? -1.502 -9.900 -2.880 1.00 97.00 117 PRO A N 1
ATOM 861 C CA . PRO A 1 117 ? -1.379 -8.718 -3.725 1.00 97.00 117 PRO A CA 1
ATOM 862 C C . PRO A 1 117 ? -2.589 -8.528 -4.652 1.00 97.00 117 PRO A C 1
ATOM 864 O O . PRO A 1 117 ? -3.191 -9.494 -5.138 1.00 97.00 117 PRO A O 1
ATOM 867 N N . SER A 1 118 ? -2.908 -7.268 -4.944 1.00 98.31 118 SER A N 1
ATOM 868 C CA . SER A 1 118 ? -3.909 -6.879 -5.946 1.00 98.31 118 SER A CA 1
ATOM 869 C C . SER A 1 118 ? -3.336 -6.910 -7.359 1.00 98.31 118 SER A C 1
ATOM 871 O O . SER A 1 118 ? -4.042 -7.198 -8.319 1.00 98.31 118 SER A O 1
ATOM 873 N N . VAL A 1 119 ? -2.057 -6.577 -7.518 1.00 98.44 119 VAL A N 1
ATOM 874 C CA . VAL A 1 119 ? -1.363 -6.610 -8.808 1.00 98.44 119 VAL A CA 1
ATOM 875 C C . VAL A 1 119 ? 0.121 -6.863 -8.585 1.00 98.44 119 VAL A C 1
ATOM 877 O O . VAL A 1 119 ? 0.712 -6.313 -7.656 1.00 98.44 119 VAL A O 1
ATOM 880 N N . ILE A 1 120 ? 0.714 -7.689 -9.446 1.00 98.50 120 ILE A N 1
ATOM 881 C CA . ILE A 1 120 ? 2.141 -8.015 -9.460 1.00 98.50 120 ILE A CA 1
ATOM 882 C C . ILE A 1 120 ? 2.665 -7.779 -10.875 1.00 98.50 120 ILE A C 1
ATOM 884 O O . ILE A 1 120 ? 2.055 -8.207 -11.863 1.00 98.50 120 ILE A O 1
ATOM 888 N N . TRP A 1 121 ? 3.807 -7.109 -10.994 1.00 98.38 121 TRP A N 1
ATOM 889 C CA . TRP A 1 121 ? 4.461 -6.876 -12.275 1.00 98.38 121 TRP A CA 1
ATOM 890 C C . TRP A 1 121 ? 5.965 -7.133 -12.214 1.00 98.38 121 TRP A C 1
ATOM 892 O O . TRP A 1 121 ? 6.653 -6.794 -11.253 1.00 98.38 121 TRP A O 1
ATOM 902 N N . ASN A 1 122 ? 6.471 -7.749 -13.278 1.00 98.12 122 ASN A N 1
ATOM 903 C CA . ASN A 1 122 ? 7.885 -7.982 -13.508 1.00 98.12 122 ASN A CA 1
ATOM 904 C C . ASN A 1 122 ? 8.540 -6.691 -14.005 1.00 98.12 122 ASN A C 1
ATOM 906 O O . ASN A 1 122 ? 8.062 -6.068 -14.953 1.00 98.12 122 ASN A O 1
ATOM 910 N N . THR A 1 123 ? 9.642 -6.291 -13.375 1.00 96.88 123 THR A N 1
ATOM 911 C CA . THR A 1 123 ? 10.406 -5.082 -13.722 1.00 96.88 123 THR A CA 1
ATOM 912 C C . THR A 1 123 ? 11.606 -5.358 -14.626 1.00 96.88 123 THR A C 1
ATOM 914 O O . THR A 1 123 ? 12.367 -4.442 -14.952 1.00 96.88 123 THR A O 1
ATOM 917 N N . GLY A 1 124 ? 11.843 -6.624 -14.968 1.00 94.00 124 GLY A N 1
ATOM 918 C CA . GLY A 1 124 ? 13.070 -7.114 -15.587 1.00 94.00 124 GLY A CA 1
ATOM 919 C C . GLY A 1 124 ? 14.220 -7.339 -14.595 1.00 94.00 124 GLY A C 1
ATOM 920 O O . GLY A 1 124 ? 15.212 -7.960 -14.969 1.00 94.00 124 GLY A O 1
ATOM 921 N N . GLY A 1 125 ? 14.109 -6.860 -13.352 1.00 93.44 125 GLY A N 1
ATOM 922 C CA . GLY A 1 125 ? 15.100 -7.060 -12.282 1.00 93.44 125 GLY A CA 1
ATOM 923 C C . GLY A 1 125 ? 14.568 -7.770 -11.038 1.00 93.44 125 GLY A C 1
ATOM 924 O O . GLY A 1 125 ? 15.347 -8.082 -10.143 1.00 93.44 125 GLY A O 1
ATOM 925 N N . GLY A 1 126 ? 13.260 -8.016 -10.999 1.00 95.94 126 GLY A N 1
ATOM 926 C CA . GLY A 1 126 ? 12.525 -8.494 -9.840 1.00 95.94 126 GLY A CA 1
ATOM 927 C C . GLY A 1 126 ? 11.029 -8.261 -10.024 1.00 95.94 126 GLY A C 1
ATOM 928 O O . GLY A 1 126 ? 10.561 -8.000 -11.140 1.00 95.94 126 GLY A O 1
ATOM 929 N N . LEU A 1 127 ? 10.286 -8.338 -8.926 1.00 97.62 127 LEU A N 1
ATOM 930 C CA . LEU A 1 127 ? 8.844 -8.130 -8.895 1.00 97.62 127 LEU A CA 1
ATOM 931 C C . LEU A 1 127 ? 8.493 -6.918 -8.050 1.00 97.62 127 LEU A C 1
ATOM 933 O O . LEU A 1 127 ? 8.945 -6.783 -6.918 1.00 97.62 127 LEU A O 1
ATOM 937 N N . GLN A 1 128 ? 7.615 -6.086 -8.588 1.00 98.19 128 GLN A N 1
ATOM 938 C CA . GLN A 1 128 ? 6.919 -5.071 -7.819 1.00 98.19 128 GLN A CA 1
ATOM 939 C C . GLN A 1 128 ? 5.464 -5.498 -7.653 1.00 98.19 128 GLN A C 1
ATOM 941 O O . GLN A 1 128 ? 4.889 -6.152 -8.528 1.00 98.19 128 GLN A O 1
ATOM 946 N N . ALA A 1 129 ? 4.878 -5.155 -6.513 1.00 97.88 129 ALA A N 1
ATOM 947 C CA . ALA A 1 129 ? 3.506 -5.513 -6.194 1.00 97.88 129 ALA A CA 1
ATOM 948 C C . ALA A 1 129 ? 2.784 -4.372 -5.486 1.00 97.88 129 ALA A C 1
ATOM 950 O O . ALA A 1 129 ? 3.416 -3.498 -4.888 1.00 97.88 129 ALA A O 1
ATOM 951 N N . ALA A 1 130 ? 1.455 -4.394 -5.548 1.00 98.06 130 ALA A N 1
ATOM 952 C CA . ALA A 1 130 ? 0.617 -3.437 -4.846 1.00 98.06 130 ALA A CA 1
ATOM 953 C C . ALA A 1 130 ? -0.614 -4.085 -4.207 1.00 98.06 130 ALA A C 1
ATOM 955 O O . ALA A 1 130 ? -1.225 -4.990 -4.778 1.00 98.06 130 ALA A O 1
ATOM 956 N N . TRP A 1 131 ? -0.995 -3.542 -3.052 1.00 97.94 131 TRP A N 1
ATOM 957 C CA . TRP A 1 131 ? -2.242 -3.779 -2.332 1.00 97.94 131 TRP A CA 1
ATOM 958 C C . TRP A 1 131 ? -3.091 -2.520 -2.461 1.00 97.94 131 TRP A C 1
ATOM 960 O O . TRP A 1 131 ? -2.839 -1.519 -1.787 1.00 97.94 131 TRP A O 1
ATOM 970 N N . LEU A 1 132 ? -4.044 -2.551 -3.390 1.00 98.06 132 LEU A N 1
ATOM 971 C CA . LEU A 1 132 ? -4.893 -1.412 -3.730 1.00 98.06 132 LEU A CA 1
ATOM 972 C C . LEU A 1 132 ? -5.872 -1.120 -2.593 1.00 98.06 132 LEU A C 1
ATOM 974 O O . LEU A 1 132 ? -6.472 -2.034 -2.030 1.00 98.06 132 LEU A O 1
ATOM 978 N N . LEU A 1 133 ? -6.087 0.156 -2.296 1.00 96.25 133 LEU A N 1
ATOM 979 C CA . LEU A 1 133 ? -7.118 0.577 -1.359 1.00 96.25 133 LEU A CA 1
ATOM 980 C C . LEU A 1 133 ? -8.493 0.621 -2.037 1.00 96.25 133 LEU A C 1
ATOM 982 O O . LEU A 1 133 ? -8.611 0.749 -3.261 1.00 96.25 133 LEU A O 1
ATOM 986 N N . HIS A 1 134 ? -9.557 0.493 -1.243 1.00 90.50 134 HIS A N 1
ATOM 987 C CA . HIS A 1 134 ? -10.929 0.653 -1.740 1.00 90.50 134 HIS A CA 1
ATOM 988 C C . HIS A 1 134 ? -11.192 2.052 -2.302 1.00 90.50 134 HIS A C 1
ATOM 990 O O . HIS A 1 134 ? -11.949 2.195 -3.256 1.00 90.50 134 HIS A O 1
ATOM 996 N N . GLU A 1 135 ? -10.591 3.059 -1.684 1.00 89.38 135 GLU A N 1
ATOM 997 C CA . GLU A 1 135 ? -10.685 4.468 -2.041 1.00 89.38 135 GLU A CA 1
ATOM 998 C C . GLU A 1 135 ? -9.373 5.159 -1.666 1.00 89.38 135 GLU A C 1
ATOM 1000 O O . GLU A 1 135 ? -8.556 4.588 -0.938 1.00 89.38 135 GLU A O 1
ATOM 1005 N N . THR A 1 136 ? -9.157 6.369 -2.177 1.00 94.25 136 THR A N 1
ATOM 1006 C CA . THR A 1 136 ? -7.995 7.173 -1.797 1.00 94.25 136 THR A CA 1
ATOM 1007 C C . THR A 1 136 ? -8.069 7.533 -0.326 1.00 94.25 136 THR A C 1
ATOM 1009 O O . THR A 1 136 ? -9.029 8.164 0.113 1.00 94.25 136 THR A O 1
ATOM 1012 N N . GLU A 1 137 ? -7.017 7.205 0.415 1.00 94.69 137 GLU A N 1
ATOM 1013 C CA . GLU A 1 137 ? -6.810 7.789 1.730 1.00 94.69 137 GLU A CA 1
ATOM 1014 C C . GLU A 1 137 ? -6.237 9.195 1.549 1.00 94.69 137 GLU A C 1
ATOM 1016 O O . GLU A 1 137 ? -5.055 9.350 1.226 1.00 94.69 137 GLU A O 1
ATOM 1021 N N . TRP A 1 138 ? -7.068 10.214 1.755 1.00 94.31 138 TRP A N 1
ATOM 1022 C CA . TRP A 1 138 ? -6.640 11.609 1.711 1.00 94.31 138 TRP A CA 1
ATOM 1023 C C . TRP A 1 138 ? -5.889 11.998 2.985 1.00 94.31 138 TRP A C 1
ATOM 1025 O O . TRP A 1 138 ? -6.332 11.758 4.108 1.00 94.31 138 TRP A O 1
ATOM 1035 N N . LEU A 1 139 ? -4.731 12.628 2.808 1.00 94.12 139 LEU A N 1
ATOM 1036 C CA . LEU A 1 139 ? -3.797 12.939 3.876 1.00 94.12 139 LEU A CA 1
ATOM 1037 C C . LEU A 1 139 ? -3.837 14.419 4.240 1.00 94.12 139 LEU A C 1
ATOM 1039 O O . LEU A 1 139 ? -3.726 15.304 3.395 1.00 94.12 139 LEU A O 1
ATOM 1043 N N . SER A 1 140 ? -3.890 14.667 5.541 1.00 88.56 140 SER A N 1
ATOM 1044 C CA . SER A 1 140 ? -3.593 15.955 6.159 1.00 88.56 140 SER A CA 1
ATOM 1045 C C . SER A 1 140 ? -2.212 15.904 6.810 1.00 88.56 140 SER A C 1
ATOM 1047 O O . SER A 1 140 ? -1.626 14.830 6.971 1.00 88.56 140 SER A O 1
ATOM 1049 N N . ASP A 1 141 ? -1.714 17.044 7.281 1.00 82.94 141 ASP A N 1
ATOM 1050 C CA . ASP A 1 141 ? -0.478 17.076 8.070 1.00 82.94 141 ASP A CA 1
ATOM 1051 C C . ASP A 1 141 ? -0.557 16.219 9.344 1.00 82.94 141 ASP A C 1
ATOM 1053 O O . ASP A 1 141 ? 0.457 15.675 9.778 1.00 82.94 141 ASP A O 1
ATOM 1057 N N . ALA A 1 142 ? -1.758 16.030 9.899 1.00 80.38 142 ALA A N 1
ATOM 1058 C CA . ALA A 1 142 ? -1.982 15.196 11.076 1.00 80.38 142 ALA A CA 1
ATOM 1059 C C . ALA A 1 142 ? -2.019 13.689 10.753 1.00 80.38 142 ALA A C 1
ATOM 1061 O O . ALA A 1 142 ? -1.503 12.883 11.528 1.00 80.38 142 ALA A O 1
ATOM 1062 N N . THR A 1 143 ? -2.611 13.291 9.620 1.00 87.06 143 THR A N 1
ATOM 1063 C CA . THR A 1 143 ? -2.780 11.868 9.259 1.00 87.06 143 THR A CA 1
ATOM 1064 C C . THR A 1 143 ? -1.590 11.302 8.483 1.00 87.06 143 THR A C 1
ATOM 1066 O O . THR A 1 143 ? -1.285 10.114 8.599 1.00 87.06 143 THR A O 1
ATOM 1069 N N . ARG A 1 144 ? -0.841 12.141 7.754 1.00 92.12 144 ARG A N 1
ATOM 1070 C CA . ARG A 1 144 ? 0.312 11.717 6.943 1.00 92.12 144 ARG A CA 1
ATOM 1071 C C . ARG A 1 144 ? 1.375 10.939 7.734 1.00 92.12 144 ARG A C 1
ATOM 1073 O O . ARG A 1 144 ? 1.792 9.891 7.240 1.00 92.12 144 ARG A O 1
ATOM 1080 N N . PRO A 1 145 ? 1.810 11.354 8.944 1.00 85.25 145 PRO A N 1
ATOM 1081 C CA . PRO A 1 145 ? 2.784 10.582 9.717 1.00 85.25 145 PRO A CA 1
ATOM 1082 C C . PRO A 1 145 ? 2.278 9.187 10.102 1.00 85.25 145 PRO A C 1
ATOM 1084 O O . PRO A 1 145 ? 3.061 8.240 10.114 1.00 85.25 145 PRO A O 1
ATOM 1087 N N . GLN A 1 146 ? 0.977 9.047 10.374 1.00 87.06 146 GLN A N 1
ATOM 1088 C CA . GLN A 1 146 ? 0.361 7.772 10.751 1.00 87.06 146 GLN A CA 1
ATOM 1089 C C . GLN A 1 146 ? 0.331 6.808 9.560 1.00 87.06 146 GLN A C 1
ATOM 1091 O O . GLN A 1 146 ? 0.733 5.655 9.689 1.00 87.06 146 GLN A O 1
ATOM 1096 N N . VAL A 1 147 ? -0.063 7.291 8.378 1.00 91.62 147 VAL A N 1
ATOM 1097 C CA . VAL A 1 147 ? -0.067 6.484 7.145 1.00 91.62 147 VAL A CA 1
ATOM 1098 C C . VAL A 1 147 ? 1.358 6.152 6.689 1.00 91.62 147 VAL A C 1
ATOM 1100 O O . VAL A 1 147 ? 1.627 5.034 6.253 1.00 91.62 147 VAL A O 1
ATOM 1103 N N . ALA A 1 148 ? 2.312 7.073 6.857 1.00 90.56 148 ALA A N 1
ATOM 1104 C CA . ALA A 1 148 ? 3.723 6.800 6.593 1.00 90.56 148 ALA A CA 1
ATOM 1105 C C . ALA A 1 148 ? 4.294 5.731 7.543 1.00 90.56 148 ALA A C 1
ATOM 1107 O O . ALA A 1 148 ? 5.054 4.865 7.106 1.00 90.56 148 ALA A O 1
ATOM 1108 N N . ALA A 1 149 ? 3.928 5.762 8.829 1.00 87.06 149 ALA A N 1
ATOM 1109 C CA . ALA A 1 149 ? 4.302 4.725 9.789 1.00 87.06 149 ALA A CA 1
ATOM 1110 C C . ALA A 1 149 ? 3.684 3.371 9.417 1.00 87.06 149 ALA A C 1
ATOM 1112 O O . ALA A 1 149 ? 4.393 2.368 9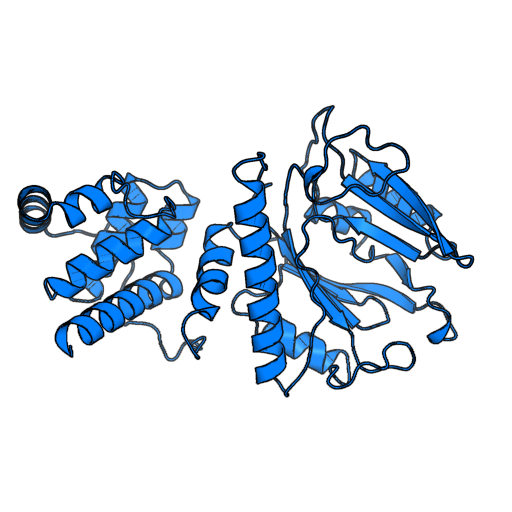.401 1.00 87.06 149 ALA A O 1
ATOM 1113 N N . LEU A 1 150 ? 2.410 3.362 9.019 1.00 91.06 150 LEU A N 1
ATOM 1114 C CA . LEU A 1 150 ? 1.722 2.170 8.532 1.00 91.06 150 LEU A CA 1
ATOM 1115 C C . LEU A 1 150 ? 2.416 1.570 7.296 1.00 91.06 150 LEU A C 1
ATOM 1117 O O . LEU A 1 150 ? 2.630 0.364 7.226 1.00 91.06 150 LEU A O 1
ATOM 1121 N N . SER A 1 151 ? 2.844 2.411 6.351 1.00 93.88 151 SER A N 1
ATOM 1122 C CA . SER A 1 151 ? 3.560 1.970 5.145 1.00 93.88 151 SER A CA 1
ATOM 1123 C C . SER A 1 151 ? 4.920 1.362 5.471 1.00 93.88 151 SER A C 1
ATOM 1125 O O . SER A 1 151 ? 5.291 0.329 4.914 1.00 93.88 151 SER A O 1
ATOM 1127 N N . LYS A 1 152 ? 5.641 1.942 6.437 1.00 90.31 152 LYS A N 1
ATOM 1128 C CA . LYS A 1 152 ? 6.873 1.351 6.972 1.00 90.31 152 LYS A CA 1
ATOM 1129 C C . LYS A 1 152 ? 6.607 0.016 7.665 1.00 90.31 152 LYS A C 1
ATOM 1131 O O . LYS A 1 152 ? 7.334 -0.930 7.393 1.00 90.31 152 LYS A O 1
ATOM 1136 N N . GLY A 1 153 ? 5.564 -0.080 8.491 1.00 88.19 153 GLY A N 1
ATOM 1137 C CA . GLY A 1 153 ? 5.147 -1.336 9.121 1.00 88.19 153 GLY A CA 1
ATOM 1138 C C . GLY A 1 153 ? 4.840 -2.424 8.090 1.00 88.19 153 GLY A C 1
ATOM 1139 O O . GLY A 1 153 ? 5.300 -3.552 8.229 1.00 88.19 153 GLY A O 1
ATOM 1140 N N . TRP A 1 154 ? 4.189 -2.064 6.979 1.00 92.69 154 TRP A N 1
ATOM 1141 C CA . TRP A 1 154 ? 3.971 -2.986 5.863 1.00 92.69 154 TRP A CA 1
ATOM 1142 C C . TRP A 1 154 ? 5.279 -3.511 5.248 1.00 92.69 154 TRP A C 1
ATOM 1144 O O . TRP A 1 154 ? 5.385 -4.697 4.942 1.00 92.69 154 TRP A O 1
ATOM 1154 N N . GLN A 1 155 ? 6.313 -2.669 5.121 1.00 91.44 155 GLN A N 1
ATOM 1155 C CA . GLN A 1 155 ? 7.634 -3.130 4.663 1.00 91.44 155 GLN A CA 1
ATOM 1156 C C . GLN A 1 155 ? 8.310 -4.086 5.650 1.00 91.44 155 GLN A C 1
ATOM 1158 O O . GLN A 1 155 ? 9.027 -4.987 5.219 1.00 91.44 155 GLN A O 1
ATOM 1163 N N . ILE A 1 156 ? 8.091 -3.906 6.955 1.00 87.69 156 ILE A N 1
ATOM 1164 C CA . ILE A 1 156 ? 8.629 -4.812 7.979 1.00 87.69 156 ILE A CA 1
ATOM 1165 C C . ILE A 1 156 ? 7.993 -6.198 7.822 1.00 87.69 156 ILE A C 1
ATOM 1167 O O . ILE A 1 156 ? 8.730 -7.180 7.743 1.00 87.69 156 ILE A O 1
ATOM 1171 N N . ILE A 1 157 ? 6.673 -6.273 7.617 1.00 87.56 157 ILE A N 1
ATOM 1172 C CA . ILE A 1 157 ? 5.991 -7.544 7.325 1.00 87.56 157 ILE A CA 1
ATOM 1173 C C . ILE A 1 157 ? 6.598 -8.207 6.095 1.00 87.56 157 ILE A C 1
ATOM 1175 O O . ILE A 1 157 ? 6.921 -9.392 6.136 1.00 87.56 157 ILE A O 1
ATOM 1179 N N . LEU A 1 158 ? 6.761 -7.457 5.002 1.00 90.62 158 LEU A N 1
ATOM 1180 C CA . LEU A 1 158 ? 7.335 -7.977 3.759 1.00 90.62 158 LEU A CA 1
ATOM 1181 C C . LEU A 1 158 ? 8.746 -8.529 3.983 1.00 90.62 158 LEU A C 1
ATOM 1183 O O . LEU A 1 158 ? 9.060 -9.623 3.517 1.00 90.62 158 LEU A O 1
ATOM 1187 N N . SER A 1 159 ? 9.572 -7.808 4.743 1.00 89.12 159 SER A N 1
ATOM 1188 C CA . SER A 1 159 ? 10.910 -8.257 5.131 1.00 89.12 159 SER A CA 1
ATOM 1189 C C . SER A 1 159 ? 10.859 -9.534 5.974 1.00 89.12 159 SER A C 1
ATOM 1191 O O . SER A 1 159 ? 11.642 -10.452 5.747 1.00 89.12 159 SER A O 1
ATOM 1193 N N . ASN A 1 160 ? 9.927 -9.631 6.920 1.00 85.44 160 ASN A N 1
ATOM 1194 C CA . ASN A 1 160 ? 9.774 -10.800 7.781 1.00 85.44 160 ASN A CA 1
ATOM 1195 C C . ASN A 1 160 ? 9.263 -12.022 7.008 1.00 85.44 160 ASN A C 1
ATOM 1197 O O . ASN A 1 160 ? 9.733 -13.138 7.227 1.00 85.44 160 ASN A O 1
ATOM 1201 N N . VAL A 1 161 ? 8.337 -11.823 6.069 1.00 88.38 161 VAL A N 1
ATOM 1202 C CA . VAL A 1 161 ? 7.870 -12.869 5.150 1.00 88.38 161 VAL A CA 1
ATOM 1203 C C . VAL A 1 161 ? 9.022 -13.359 4.272 1.00 88.38 161 VAL A C 1
ATOM 1205 O O . VAL A 1 161 ? 9.232 -14.565 4.169 1.00 88.38 161 VAL A O 1
ATOM 1208 N N . ALA A 1 162 ? 9.811 -12.447 3.701 1.00 88.75 162 ALA A N 1
ATOM 1209 C CA . ALA A 1 162 ? 10.982 -12.792 2.898 1.00 88.75 162 ALA A CA 1
ATOM 1210 C C . ALA A 1 162 ? 12.034 -13.568 3.705 1.00 88.75 162 ALA A C 1
ATOM 1212 O O . ALA A 1 162 ? 12.542 -14.597 3.249 1.00 88.75 162 ALA A O 1
ATOM 1213 N N . HIS A 1 163 ? 12.297 -13.130 4.937 1.00 86.81 163 HIS A N 1
ATOM 1214 C CA . HIS A 1 163 ? 13.212 -13.813 5.840 1.00 86.81 163 HIS A CA 1
ATOM 1215 C C . HIS A 1 163 ? 12.724 -15.227 6.187 1.00 86.81 163 HIS A C 1
ATOM 1217 O O . HIS A 1 163 ? 13.504 -16.172 6.124 1.00 86.81 163 HIS A O 1
ATOM 1223 N N . ARG A 1 164 ? 11.430 -15.417 6.474 1.00 83.62 164 ARG A N 1
ATOM 1224 C CA . ARG A 1 164 ? 10.860 -16.752 6.742 1.00 83.62 164 ARG A CA 1
ATOM 1225 C C . ARG A 1 164 ? 10.844 -17.666 5.517 1.00 83.62 164 ARG A C 1
ATOM 1227 O O . ARG A 1 164 ? 10.980 -18.874 5.671 1.00 83.62 164 ARG A O 1
ATOM 1234 N N . ALA A 1 165 ? 10.680 -17.113 4.316 1.00 83.19 165 ALA A N 1
ATOM 1235 C CA . ALA A 1 165 ? 10.615 -17.897 3.083 1.00 83.19 165 ALA A CA 1
ATOM 1236 C C . ALA A 1 165 ? 11.963 -18.535 2.696 1.00 83.19 165 ALA A C 1
ATOM 1238 O O . ALA A 1 165 ? 11.980 -19.558 2.016 1.00 83.19 165 ALA A O 1
ATOM 1239 N N . GLY A 1 166 ? 13.087 -17.951 3.115 1.00 81.00 166 GLY A N 1
ATOM 1240 C CA . GLY A 1 166 ? 14.410 -18.484 2.771 1.00 81.00 166 GLY A CA 1
ATOM 1241 C C . GLY A 1 166 ? 15.593 -17.632 3.219 1.00 81.00 166 GLY A C 1
ATOM 1242 O O . GLY A 1 166 ? 16.652 -17.685 2.603 1.00 81.00 166 GLY A O 1
ATOM 1243 N N . GLY A 1 167 ? 15.420 -16.813 4.258 1.00 84.44 167 GLY A N 1
ATOM 1244 C CA . GLY A 1 167 ? 16.427 -15.858 4.720 1.00 84.44 167 GLY A CA 1
ATOM 1245 C C . GLY A 1 167 ? 16.610 -14.664 3.784 1.00 84.44 167 GLY A C 1
ATOM 1246 O O . GLY A 1 167 ? 17.661 -14.024 3.822 1.00 84.44 167 GLY A O 1
ATOM 1247 N N . TYR A 1 168 ? 15.622 -14.374 2.931 1.00 91.19 168 TYR A N 1
ATOM 1248 C CA . TYR A 1 168 ? 15.751 -13.341 1.912 1.00 91.19 168 TYR A CA 1
ATOM 1249 C C . TYR A 1 168 ? 15.614 -11.927 2.477 1.00 91.19 168 TYR A C 1
ATOM 1251 O O . TYR A 1 168 ? 14.955 -11.701 3.492 1.00 91.19 168 TYR A O 1
ATOM 1259 N N . VAL A 1 169 ? 16.204 -10.965 1.770 1.00 86.69 169 VAL A N 1
ATOM 1260 C CA . VAL A 1 169 ? 16.064 -9.532 2.036 1.00 86.69 169 VAL A CA 1
ATOM 1261 C C . VAL A 1 169 ? 15.272 -8.863 0.919 1.00 86.69 169 VAL A C 1
ATOM 1263 O O . VAL A 1 169 ? 15.503 -9.118 -0.261 1.00 86.69 169 VAL A O 1
ATOM 1266 N N . THR A 1 170 ? 14.366 -7.966 1.290 1.00 83.06 170 THR A N 1
ATOM 1267 C CA . THR A 1 170 ? 13.630 -7.098 0.360 1.00 83.06 170 THR A CA 1
ATOM 1268 C C . THR A 1 170 ? 14.162 -5.669 0.427 1.00 83.06 170 THR A C 1
ATOM 1270 O O . THR A 1 170 ? 15.036 -5.346 1.246 1.00 83.06 170 THR A O 1
ATOM 1273 N N . ASP A 1 171 ? 13.678 -4.805 -0.464 1.00 80.06 171 ASP A N 1
ATOM 1274 C CA . ASP A 1 171 ? 13.981 -3.380 -0.409 1.00 80.06 171 ASP A CA 1
ATOM 1275 C C . ASP A 1 171 ? 12.917 -2.607 0.362 1.00 80.06 171 ASP A C 1
ATOM 1277 O O . ASP A 1 171 ? 11.719 -2.870 0.279 1.00 80.06 171 ASP A O 1
ATOM 1281 N N . SER A 1 172 ? 13.371 -1.617 1.129 1.00 78.88 172 SER A N 1
ATOM 1282 C CA . SER A 1 172 ? 12.483 -0.762 1.908 1.00 78.88 172 SER A CA 1
ATOM 1283 C C . SER A 1 172 ? 11.943 0.360 1.027 1.00 78.88 172 SER A C 1
ATOM 1285 O O . SER A 1 172 ? 12.591 1.391 0.830 1.00 78.88 172 SER A O 1
ATOM 1287 N N . VAL A 1 173 ? 10.737 0.161 0.492 1.00 88.06 173 VAL A N 1
ATOM 1288 C CA . VAL A 1 173 ? 10.056 1.124 -0.392 1.00 88.06 173 VAL A CA 1
ATOM 1289 C C . VAL A 1 173 ? 8.880 1.838 0.281 1.00 88.06 173 VAL A C 1
ATOM 1291 O O . VAL A 1 173 ? 8.038 2.429 -0.383 1.00 88.06 173 VAL A O 1
ATOM 1294 N N . GLY A 1 174 ? 8.843 1.844 1.617 1.00 80.81 174 GLY A N 1
ATOM 1295 C CA . GLY A 1 174 ? 7.701 2.312 2.415 1.00 80.81 174 GLY A CA 1
ATOM 1296 C C . GLY A 1 174 ? 7.492 3.829 2.476 1.00 80.81 174 GLY A C 1
ATOM 1297 O O . GLY A 1 174 ? 6.542 4.280 3.116 1.00 80.81 174 GLY A O 1
ATOM 1298 N N . SER A 1 175 ? 8.355 4.634 1.853 1.00 92.12 175 SER A N 1
ATOM 1299 C CA . SER A 1 175 ? 8.148 6.087 1.781 1.00 92.12 175 SER A CA 1
ATOM 1300 C C . SER A 1 175 ? 7.036 6.424 0.786 1.00 92.12 175 SER A C 1
ATOM 1302 O O . SER A 1 175 ? 6.992 5.865 -0.307 1.00 92.12 175 SER A O 1
ATOM 1304 N N . LEU A 1 176 ? 6.129 7.335 1.148 1.00 96.00 176 LEU A N 1
ATOM 1305 C CA . LEU A 1 176 ? 4.889 7.563 0.391 1.00 96.00 176 LEU A CA 1
ATOM 1306 C C . LEU A 1 176 ? 5.111 8.171 -1.009 1.00 96.00 176 LEU A C 1
ATOM 1308 O O . LEU A 1 176 ? 4.231 8.091 -1.858 1.00 96.00 176 LEU A O 1
ATOM 1312 N N . GLU A 1 177 ? 6.271 8.764 -1.277 1.00 95.62 177 GLU A N 1
ATOM 1313 C CA . GLU A 1 177 ? 6.663 9.383 -2.549 1.00 95.62 177 GLU A CA 1
ATOM 1314 C C . GLU A 1 177 ? 7.484 8.461 -3.474 1.00 95.62 177 GLU A C 1
ATOM 1316 O O . GLU A 1 177 ? 8.023 8.897 -4.506 1.00 95.62 177 GLU A O 1
ATOM 1321 N N . HIS A 1 178 ? 7.643 7.186 -3.103 1.00 96.00 178 HIS A N 1
ATOM 1322 C CA . HIS A 1 178 ? 8.409 6.238 -3.906 1.00 96.00 178 HIS A CA 1
ATOM 1323 C C . HIS A 1 178 ? 7.780 6.056 -5.298 1.00 96.00 178 HIS A C 1
ATOM 1325 O O . HIS A 1 178 ? 6.563 6.115 -5.473 1.00 96.00 178 HIS A O 1
ATOM 1331 N N . VAL A 1 179 ? 8.633 5.857 -6.306 1.00 97.12 179 VAL A N 1
ATOM 1332 C CA . VAL A 1 179 ? 8.217 5.618 -7.692 1.00 97.12 179 VAL A CA 1
ATOM 1333 C C . VAL A 1 179 ? 8.553 4.197 -8.124 1.00 97.12 179 VAL A C 1
ATOM 1335 O O . VAL A 1 179 ? 9.621 3.683 -7.801 1.00 97.12 179 VAL A O 1
ATOM 1338 N N . PHE A 1 180 ? 7.672 3.602 -8.916 1.00 97.62 180 PHE A N 1
ATOM 1339 C CA . PHE A 1 180 ? 7.755 2.218 -9.372 1.00 97.62 180 PHE A CA 1
ATOM 1340 C C . PHE A 1 180 ? 7.678 2.147 -10.888 1.00 97.62 180 PHE A C 1
ATOM 1342 O O . PHE A 1 180 ? 7.251 3.098 -11.535 1.00 97.62 180 PHE A O 1
ATOM 1349 N N . ARG A 1 181 ? 8.122 1.043 -11.488 1.00 97.69 181 ARG A N 1
ATOM 1350 C CA . ARG A 1 181 ? 8.170 0.906 -12.947 1.00 97.69 181 ARG A CA 1
ATOM 1351 C C . ARG A 1 181 ? 6.765 0.878 -13.540 1.00 97.69 181 ARG A C 1
ATOM 1353 O O . ARG A 1 181 ? 5.869 0.255 -12.987 1.00 97.69 181 ARG A O 1
ATOM 1360 N N . VAL A 1 182 ? 6.590 1.512 -14.699 1.00 97.62 182 VAL A N 1
ATOM 1361 C CA . VAL A 1 182 ? 5.320 1.467 -15.442 1.00 97.62 182 VAL A CA 1
ATOM 1362 C C . VAL A 1 182 ? 5.327 0.269 -16.402 1.00 97.62 182 VAL A C 1
ATOM 1364 O O . VAL A 1 182 ? 6.206 0.215 -17.269 1.00 97.62 182 VAL A O 1
ATOM 1367 N N . PRO A 1 183 ? 4.372 -0.674 -16.316 1.00 97.31 183 PRO A N 1
ATOM 1368 C CA . PRO A 1 183 ? 4.219 -1.744 -17.299 1.00 97.31 183 PRO A CA 1
ATOM 1369 C C . PRO A 1 183 ? 4.021 -1.230 -18.728 1.00 97.31 183 PRO A C 1
ATOM 1371 O O . PRO A 1 183 ? 3.403 -0.190 -18.952 1.00 97.31 183 PRO A O 1
ATOM 1374 N N . GLY A 1 184 ? 4.561 -1.964 -19.702 1.00 95.44 184 GLY A N 1
ATOM 1375 C CA . GLY A 1 184 ? 4.670 -1.552 -21.105 1.00 95.44 184 GLY A CA 1
ATOM 1376 C C . GLY A 1 184 ? 5.816 -0.573 -21.391 1.00 95.44 184 GLY A C 1
ATOM 1377 O O . GLY A 1 184 ? 5.930 -0.082 -22.513 1.00 95.44 184 GLY A O 1
ATOM 1378 N N . SER A 1 185 ? 6.657 -0.276 -20.395 1.00 96.81 185 SER A N 1
ATOM 1379 C CA . SER A 1 185 ? 7.958 0.372 -20.587 1.00 96.81 185 SER A CA 1
ATOM 1380 C C . SER A 1 185 ? 9.097 -0.657 -20.590 1.00 96.81 185 SER A C 1
ATOM 1382 O O . SER A 1 185 ? 8.863 -1.862 -20.506 1.00 96.81 185 SER A O 1
ATOM 1384 N N . MET A 1 186 ? 10.338 -0.172 -20.693 1.00 97.19 186 MET A N 1
ATOM 1385 C CA . MET A 1 186 ? 11.543 -1.000 -20.664 1.00 97.19 186 MET A CA 1
ATOM 1386 C C . MET A 1 186 ? 12.438 -0.591 -19.491 1.00 97.19 186 MET A C 1
ATOM 1388 O O . MET A 1 186 ? 12.608 0.597 -19.194 1.00 97.19 186 MET A O 1
ATOM 1392 N N . ASN A 1 187 ? 13.053 -1.574 -18.847 1.00 96.56 187 ASN A N 1
ATOM 1393 C CA . ASN A 1 187 ? 14.152 -1.382 -17.920 1.00 96.56 187 ASN A CA 1
ATOM 1394 C C . ASN A 1 187 ? 15.459 -1.272 -18.709 1.00 96.56 187 ASN A C 1
ATOM 1396 O O . ASN A 1 187 ? 15.913 -2.243 -19.309 1.00 96.56 187 ASN A O 1
ATOM 1400 N N . LEU A 1 188 ? 16.028 -0.067 -18.721 1.00 96.12 188 LEU A N 1
ATOM 1401 C CA . LEU A 1 188 ? 17.205 0.309 -19.506 1.00 96.12 188 LEU A CA 1
ATOM 1402 C C . LEU A 1 188 ? 18.492 0.309 -18.668 1.00 96.12 188 LEU A C 1
ATOM 1404 O O . LEU A 1 188 ? 19.450 0.983 -19.038 1.00 96.12 188 LEU A O 1
ATOM 1408 N N . LYS A 1 189 ? 18.502 -0.367 -17.512 1.00 91.56 189 LYS A N 1
ATOM 1409 C CA . LYS A 1 189 ? 19.717 -0.533 -16.704 1.00 91.56 189 LYS A CA 1
ATOM 1410 C C . LYS A 1 189 ? 20.815 -1.188 -17.568 1.00 91.56 189 LYS A C 1
ATOM 1412 O O . LYS A 1 189 ? 20.574 -2.279 -18.098 1.00 91.56 189 LYS A O 1
ATOM 1417 N N . PRO A 1 190 ? 21.981 -0.541 -17.757 1.00 90.31 190 PRO A N 1
ATOM 1418 C CA . PRO A 1 190 ? 23.030 -1.048 -18.642 1.00 90.31 190 PRO A CA 1
ATOM 1419 C C . PRO A 1 190 ? 23.599 -2.399 -18.184 1.00 90.31 190 PRO A C 1
ATOM 1421 O O . PRO A 1 190 ? 24.035 -3.190 -19.016 1.00 90.31 190 PRO A O 1
ATOM 1424 N N . GLU A 1 191 ? 23.525 -2.709 -16.887 1.00 90.06 191 GLU A N 1
ATOM 1425 C CA . GLU A 1 191 ? 24.014 -3.948 -16.264 1.00 90.06 191 GLU A CA 1
ATOM 1426 C C . GLU A 1 191 ? 23.317 -5.219 -16.787 1.00 90.06 191 GLU A C 1
ATOM 1428 O O . GLU A 1 191 ? 23.797 -6.336 -16.579 1.00 90.06 191 GLU A O 1
ATOM 1433 N N . TYR A 1 192 ? 22.185 -5.069 -17.480 1.00 89.25 192 TYR A N 1
ATOM 1434 C CA . TYR A 1 192 ? 21.475 -6.173 -18.124 1.00 89.25 192 TYR A CA 1
ATOM 1435 C C . TYR A 1 192 ? 21.940 -6.470 -19.553 1.00 89.25 192 TYR A C 1
ATOM 1437 O O . TYR A 1 192 ? 21.496 -7.463 -20.130 1.00 89.25 192 TYR A O 1
ATOM 1445 N N . GLY A 1 193 ? 22.775 -5.614 -20.151 1.00 89.75 193 GLY A N 1
ATOM 1446 C CA . GLY A 1 193 ? 23.251 -5.719 -21.536 1.00 89.75 193 GLY A CA 1
ATOM 1447 C C . GLY A 1 193 ? 22.187 -5.445 -22.608 1.00 89.75 193 GLY A C 1
ATOM 1448 O O . GLY A 1 193 ? 22.506 -4.932 -23.676 1.00 89.75 193 GLY A O 1
ATOM 1449 N N . SER A 1 194 ? 20.915 -5.729 -22.327 1.00 92.25 194 SER A N 1
ATOM 1450 C CA . SER A 1 194 ? 19.779 -5.423 -23.197 1.00 92.25 194 SER A CA 1
ATOM 1451 C C . SER A 1 194 ? 18.574 -4.925 -22.387 1.00 92.25 194 SER A C 1
ATOM 1453 O O . SER A 1 194 ? 18.381 -5.359 -21.245 1.00 92.25 194 SER A O 1
ATOM 1455 N N . PRO A 1 195 ? 17.754 -4.014 -22.951 1.00 95.50 195 PRO A N 1
ATOM 1456 C CA . PRO A 1 195 ? 16.514 -3.572 -22.327 1.00 95.50 195 PRO A CA 1
ATOM 1457 C C . PRO A 1 195 ? 15.588 -4.738 -21.974 1.00 95.50 195 PRO A C 1
ATOM 1459 O O . PRO A 1 195 ? 15.269 -5.557 -22.833 1.00 95.50 195 PRO A O 1
ATOM 1462 N N . ARG A 1 196 ? 15.098 -4.777 -20.732 1.00 96.25 196 ARG A N 1
ATOM 1463 C CA . ARG A 1 196 ? 14.156 -5.811 -20.272 1.00 96.25 196 ARG A CA 1
ATOM 1464 C C . ARG A 1 196 ? 12.728 -5.265 -20.198 1.00 96.25 196 ARG A C 1
ATOM 1466 O O . ARG A 1 196 ? 12.558 -4.137 -19.734 1.00 96.25 196 ARG A O 1
ATOM 1473 N N . PRO A 1 197 ? 11.705 -6.010 -20.644 1.00 96.81 197 PRO A N 1
ATOM 1474 C CA . PRO A 1 197 ? 10.329 -5.529 -20.611 1.00 96.81 197 PRO A CA 1
ATOM 1475 C C . PRO A 1 197 ? 9.802 -5.433 -19.174 1.00 96.81 197 PRO A C 1
ATOM 1477 O O . PRO A 1 197 ? 10.173 -6.225 -18.308 1.00 96.81 197 PRO A O 1
ATOM 1480 N N . VAL A 1 198 ? 8.938 -4.444 -18.929 1.00 98.19 198 VAL A N 1
ATOM 1481 C CA . VAL A 1 198 ? 8.171 -4.321 -17.682 1.00 98.19 198 VAL A CA 1
ATOM 1482 C C . VAL A 1 198 ? 6.739 -4.771 -17.950 1.00 98.19 198 VAL A C 1
ATOM 1484 O O . VAL A 1 198 ? 6.047 -4.158 -18.765 1.00 98.19 198 VAL A O 1
ATOM 1487 N N . GLU A 1 199 ? 6.267 -5.811 -17.267 1.00 97.81 199 GLU A N 1
ATOM 1488 C CA . GLU A 1 199 ? 5.015 -6.494 -17.616 1.00 97.81 199 GLU A CA 1
ATOM 1489 C C . GLU A 1 199 ? 4.207 -6.885 -16.381 1.00 97.81 199 GLU A C 1
ATOM 1491 O O . GLU A 1 199 ? 4.744 -7.419 -15.417 1.00 97.81 199 GLU A O 1
ATOM 1496 N N . VAL A 1 200 ? 2.893 -6.653 -16.419 1.00 98.25 200 VAL A N 1
ATOM 1497 C CA . VAL A 1 200 ? 1.973 -7.190 -15.404 1.00 98.25 200 VAL A CA 1
ATOM 1498 C C . VAL A 1 200 ? 1.875 -8.700 -15.581 1.00 98.25 200 VAL A C 1
ATOM 1500 O O . VAL A 1 200 ? 1.530 -9.148 -16.675 1.00 98.25 200 VAL A O 1
ATOM 1503 N N . ILE A 1 201 ? 2.134 -9.452 -14.511 1.00 97.00 201 ILE A N 1
ATOM 1504 C CA . ILE A 1 201 ? 2.105 -10.922 -14.514 1.00 97.00 201 ILE A CA 1
ATOM 1505 C C . ILE A 1 201 ? 0.878 -11.490 -13.794 1.00 97.00 201 ILE A C 1
ATOM 1507 O O . ILE A 1 201 ? 0.400 -12.554 -14.167 1.00 97.00 201 ILE A O 1
ATOM 1511 N N . GLU A 1 202 ? 0.335 -10.767 -12.812 1.00 97.00 202 GLU A N 1
ATOM 1512 C CA . GLU A 1 202 ? -0.895 -11.124 -12.100 1.00 97.00 202 GLU A CA 1
ATOM 1513 C C . GLU A 1 202 ? -1.676 -9.846 -11.784 1.00 97.00 202 GLU A C 1
ATOM 1515 O O . GLU A 1 202 ? -1.087 -8.836 -11.390 1.00 97.00 202 GLU A O 1
ATOM 1520 N N . ALA A 1 203 ? -2.996 -9.866 -11.975 1.00 97.19 203 ALA A N 1
ATOM 1521 C CA . ALA A 1 203 ? -3.857 -8.736 -11.657 1.00 97.19 203 ALA A CA 1
ATOM 1522 C C . ALA A 1 203 ? -5.240 -9.195 -11.195 1.00 97.19 203 ALA A C 1
ATOM 1524 O O . ALA A 1 203 ? -5.977 -9.836 -11.940 1.00 97.19 203 ALA A O 1
ATOM 1525 N N . HIS A 1 204 ? -5.578 -8.768 -9.987 1.00 95.56 204 HIS A N 1
ATOM 1526 C CA . HIS A 1 204 ? -6.832 -8.970 -9.283 1.00 95.56 204 HIS A CA 1
ATOM 1527 C C . HIS A 1 204 ? -7.347 -7.604 -8.803 1.00 95.56 204 HIS A C 1
ATOM 1529 O O . HIS A 1 204 ? -7.268 -7.292 -7.611 1.00 95.56 204 HIS A O 1
ATOM 1535 N N . PRO A 1 205 ? -7.806 -6.727 -9.719 1.00 92.69 205 PRO A N 1
ATOM 1536 C CA . PRO A 1 205 ? -8.230 -5.361 -9.388 1.00 92.69 205 PRO A CA 1
ATOM 1537 C C . PRO A 1 205 ? -9.407 -5.293 -8.399 1.00 92.69 205 PRO A C 1
ATOM 1539 O O . PRO A 1 205 ? -9.653 -4.241 -7.804 1.00 92.69 205 PRO A O 1
ATOM 1542 N N . GLU A 1 206 ? -10.129 -6.400 -8.228 1.00 91.62 206 GLU A N 1
ATOM 1543 C CA . GLU A 1 206 ? -11.172 -6.611 -7.229 1.00 91.62 206 GLU A CA 1
ATOM 1544 C C . GLU A 1 206 ? -10.631 -6.782 -5.802 1.00 91.62 206 GLU A C 1
ATOM 1546 O O . GLU A 1 206 ? -11.344 -6.480 -4.843 1.00 91.62 206 GLU A O 1
ATOM 1551 N N . ARG A 1 207 ? -9.376 -7.230 -5.634 1.00 94.50 207 ARG A N 1
ATOM 1552 C CA . ARG A 1 207 ? -8.724 -7.337 -4.322 1.00 94.50 207 ARG A CA 1
ATOM 1553 C C . ARG A 1 207 ? -8.343 -5.944 -3.855 1.00 94.50 207 ARG A C 1
ATOM 1555 O O . ARG A 1 207 ? -7.291 -5.422 -4.220 1.00 94.50 207 ARG A O 1
ATOM 1562 N N . ARG A 1 208 ? -9.214 -5.330 -3.066 1.00 93.81 208 ARG A N 1
ATOM 1563 C CA . ARG A 1 208 ? -8.991 -4.019 -2.461 1.00 93.81 208 ARG A CA 1
ATOM 1564 C C . ARG A 1 208 ? -9.112 -4.109 -0.952 1.00 93.81 208 ARG A C 1
ATOM 1566 O O . ARG A 1 208 ? -9.877 -4.923 -0.444 1.00 93.81 208 ARG A O 1
ATOM 1573 N N . TYR A 1 209 ? -8.348 -3.266 -0.275 1.00 91.56 209 TYR A N 1
ATOM 1574 C CA . TYR A 1 209 ? -8.177 -3.284 1.170 1.00 91.56 209 TYR A CA 1
ATOM 1575 C C . TYR A 1 209 ? -8.567 -1.940 1.779 1.00 91.56 209 TYR A C 1
ATOM 1577 O O . TYR A 1 209 ? -8.513 -0.889 1.137 1.00 91.56 209 TYR A O 1
ATOM 1585 N N . SER A 1 210 ? -8.986 -1.957 3.035 1.00 88.69 210 SER A N 1
ATOM 1586 C CA . SER A 1 210 ? -9.058 -0.755 3.863 1.00 88.69 210 SER A CA 1
ATOM 1587 C C . SER A 1 210 ? -7.707 -0.490 4.533 1.00 88.69 210 SER A C 1
ATOM 1589 O O . SER A 1 210 ? -6.880 -1.396 4.654 1.00 88.69 210 SER A O 1
ATOM 1591 N N . LEU A 1 211 ? -7.479 0.730 5.034 1.00 87.19 211 LEU A N 1
ATOM 1592 C CA . LEU A 1 211 ? -6.325 0.980 5.907 1.00 87.19 211 LEU A CA 1
ATOM 1593 C C . LEU A 1 211 ? -6.325 0.073 7.138 1.00 87.19 211 LEU A C 1
ATOM 1595 O O . LEU A 1 211 ? -5.264 -0.336 7.596 1.00 87.19 211 LEU A O 1
ATOM 1599 N N . ASP A 1 212 ? -7.507 -0.246 7.659 1.00 81.00 212 ASP A N 1
ATOM 1600 C CA . ASP A 1 212 ? -7.670 -1.126 8.808 1.00 81.00 212 ASP A CA 1
ATOM 1601 C C . ASP A 1 212 ? -7.222 -2.561 8.509 1.00 81.00 212 ASP A C 1
ATOM 1603 O O . ASP A 1 212 ? -6.679 -3.204 9.401 1.00 81.00 212 ASP A O 1
ATOM 1607 N N . ASP A 1 213 ? -7.420 -3.071 7.287 1.00 85.00 213 ASP A N 1
ATOM 1608 C CA . ASP A 1 213 ? -6.891 -4.385 6.885 1.00 85.00 213 ASP A CA 1
ATOM 1609 C C . ASP A 1 213 ? -5.358 -4.392 6.891 1.00 85.00 213 ASP A C 1
ATOM 1611 O O . ASP A 1 213 ? -4.751 -5.362 7.329 1.00 85.00 213 ASP A O 1
ATOM 1615 N N . ILE A 1 214 ? -4.727 -3.304 6.439 1.00 88.25 214 ILE A N 1
ATOM 1616 C CA . ILE A 1 214 ? -3.262 -3.169 6.425 1.00 88.25 214 ILE A CA 1
ATOM 1617 C C . ILE A 1 214 ? -2.728 -2.999 7.856 1.00 88.25 214 ILE A C 1
ATOM 1619 O O . ILE A 1 214 ? -1.777 -3.675 8.256 1.00 88.25 214 ILE A O 1
ATOM 1623 N N . ARG A 1 215 ? -3.357 -2.117 8.646 1.00 83.69 215 ARG A N 1
ATOM 1624 C CA . ARG A 1 215 ? -2.968 -1.788 10.029 1.00 83.69 215 ARG A CA 1
ATOM 1625 C C . ARG A 1 215 ? -2.991 -3.004 10.933 1.00 83.69 215 ARG A C 1
ATOM 1627 O O . ARG A 1 215 ? -2.077 -3.196 11.727 1.00 83.69 215 ARG A O 1
ATOM 1634 N N . GLU A 1 216 ? -3.993 -3.851 10.749 1.00 76.06 216 GLU A N 1
ATOM 1635 C CA . GLU A 1 216 ? -4.155 -5.091 11.494 1.00 76.06 216 GLU A CA 1
ATOM 1636 C C . GLU A 1 216 ? -2.910 -5.977 11.482 1.00 76.06 216 GLU A C 1
ATOM 1638 O O . GLU A 1 216 ? -2.632 -6.610 12.492 1.00 76.06 216 GLU A O 1
ATOM 1643 N N . PHE A 1 217 ? -2.144 -5.995 10.390 1.00 75.69 217 PHE A N 1
ATOM 1644 C CA . PHE A 1 217 ? -0.891 -6.743 10.328 1.00 75.69 217 PHE A CA 1
ATOM 1645 C C . PHE A 1 217 ? 0.322 -5.879 10.669 1.00 75.69 217 PHE A C 1
ATOM 1647 O O . PHE A 1 217 ? 1.260 -6.372 11.290 1.00 75.69 217 PHE A O 1
ATOM 1654 N N . ALA A 1 218 ? 0.323 -4.600 10.281 1.00 67.69 218 ALA A N 1
ATOM 1655 C CA . ALA A 1 218 ? 1.480 -3.719 10.472 1.00 67.69 218 ALA A CA 1
ATOM 1656 C C . ALA A 1 218 ? 1.778 -3.436 11.951 1.00 67.69 218 ALA A C 1
ATOM 1658 O O . ALA A 1 218 ? 2.940 -3.270 12.316 1.00 67.69 218 ALA A O 1
ATOM 1659 N N . ASP A 1 219 ? 0.750 -3.441 12.801 1.00 57.00 219 ASP A N 1
ATOM 1660 C CA . ASP A 1 219 ? 0.890 -3.255 14.248 1.00 57.00 219 ASP A CA 1
ATOM 1661 C C . ASP A 1 219 ? 1.290 -4.549 14.990 1.00 57.00 219 ASP A C 1
ATOM 1663 O O . ASP A 1 219 ? 1.632 -4.504 16.174 1.00 57.00 219 ASP A O 1
ATOM 1667 N N . LEU A 1 220 ? 1.242 -5.715 14.330 1.00 50.56 220 LEU A N 1
ATOM 1668 C CA . LEU A 1 220 ? 1.540 -7.017 14.946 1.00 50.56 220 LEU A CA 1
ATOM 1669 C C . LEU A 1 220 ? 3.028 -7.377 14.949 1.00 50.56 220 LEU A C 1
ATOM 1671 O O . LEU A 1 220 ? 3.429 -8.200 15.762 1.00 50.56 220 LEU A O 1
ATOM 1675 N N . ASP A 1 221 ? 3.873 -6.727 14.147 1.00 46.72 221 ASP A N 1
ATOM 1676 C CA . ASP A 1 221 ? 5.320 -7.009 14.145 1.00 46.72 221 ASP A CA 1
ATOM 1677 C C . ASP A 1 221 ? 6.061 -6.485 15.394 1.00 46.72 221 ASP A C 1
ATOM 1679 O O . ASP A 1 221 ? 7.257 -6.716 15.563 1.00 46.72 221 ASP A O 1
ATOM 1683 N N . GLY A 1 222 ? 5.349 -5.838 16.326 1.00 42.53 222 GLY A N 1
ATOM 1684 C CA . GLY A 1 222 ? 5.821 -5.642 17.700 1.00 42.53 222 GLY A CA 1
ATOM 1685 C C . GLY A 1 222 ? 5.643 -6.866 18.612 1.00 42.53 222 GLY A C 1
ATOM 1686 O O . GLY A 1 222 ? 6.171 -6.861 19.722 1.00 42.53 222 GLY A O 1
ATOM 1687 N N . LEU A 1 223 ? 4.894 -7.893 18.188 1.00 35.69 223 LEU A N 1
ATOM 1688 C CA . LEU A 1 223 ? 4.521 -9.066 18.985 1.00 35.69 223 LEU A CA 1
ATOM 1689 C C . LEU A 1 223 ? 4.373 -10.326 18.100 1.00 35.69 223 LEU A C 1
ATOM 1691 O O . LEU A 1 223 ? 3.263 -10.728 17.773 1.00 35.69 223 LEU A O 1
ATOM 1695 N N . THR A 1 224 ? 5.514 -10.956 17.797 1.00 38.59 224 THR A N 1
ATOM 1696 C CA . THR A 1 224 ? 5.734 -12.407 17.568 1.00 38.59 224 THR A CA 1
ATOM 1697 C C . THR A 1 224 ? 4.930 -13.179 16.509 1.00 38.59 224 THR A C 1
ATOM 1699 O O . THR A 1 224 ? 3.705 -13.212 16.519 1.00 38.59 224 THR A O 1
ATOM 1702 N N . GLU A 1 225 ? 5.706 -13.903 15.690 1.00 38.72 225 GLU A N 1
ATOM 1703 C CA . GLU A 1 225 ? 5.503 -15.266 15.162 1.00 38.72 225 GLU A CA 1
ATOM 1704 C C . GLU A 1 225 ? 4.066 -15.815 15.150 1.00 38.72 225 GLU A C 1
ATOM 1706 O O . GLU A 1 225 ? 3.526 -16.201 16.181 1.00 38.72 225 GLU A O 1
ATOM 1711 N N . ASP A 1 226 ? 3.503 -15.856 13.938 1.00 38.34 226 ASP A N 1
ATOM 1712 C CA . ASP A 1 226 ? 2.511 -16.804 13.402 1.00 38.34 226 ASP A CA 1
ATOM 1713 C C . ASP A 1 226 ? 1.386 -16.075 12.663 1.00 38.34 226 ASP A C 1
ATOM 1715 O O . ASP A 1 226 ? 0.470 -15.501 13.248 1.00 38.34 226 ASP A O 1
ATOM 1719 N N . VAL A 1 227 ? 1.432 -16.143 11.330 1.00 37.91 227 VAL A N 1
ATOM 1720 C CA . VAL A 1 227 ? 0.241 -15.977 10.491 1.00 37.91 227 VAL A CA 1
ATOM 1721 C C . VAL A 1 227 ? -0.376 -17.373 10.383 1.00 37.91 227 VAL A C 1
ATOM 1723 O O . VAL A 1 227 ? 0.219 -18.221 9.713 1.00 37.91 227 VAL A O 1
ATOM 1726 N N . PRO A 1 228 ? -1.521 -17.678 11.024 1.00 38.09 228 PRO A N 1
ATOM 1727 C CA . PRO A 1 228 ? -2.091 -19.008 10.911 1.00 38.09 228 PRO A CA 1
ATOM 1728 C C . PRO A 1 228 ? -2.665 -19.201 9.506 1.00 38.09 228 PRO A C 1
ATOM 1730 O O . PRO A 1 228 ? -3.500 -18.424 9.037 1.00 38.09 228 PRO A O 1
ATOM 1733 N N . THR A 1 229 ? -2.258 -20.290 8.859 1.00 37.94 229 THR A N 1
ATOM 1734 C CA . THR A 1 229 ? -3.063 -20.978 7.843 1.00 37.94 229 THR A CA 1
ATOM 1735 C C . THR A 1 229 ? -4.424 -21.376 8.448 1.00 37.94 229 THR A C 1
ATOM 1737 O O . THR A 1 229 ? -4.616 -21.306 9.661 1.00 37.94 229 THR A O 1
ATOM 1740 N N . GLN A 1 230 ? -5.399 -21.802 7.630 1.00 42.56 230 GLN A N 1
ATOM 1741 C CA . GLN A 1 230 ? -6.775 -22.151 8.060 1.00 42.56 230 GLN A CA 1
ATOM 1742 C C . GLN A 1 230 ? -6.886 -23.061 9.312 1.00 42.56 230 GLN A C 1
ATOM 1744 O O . GLN A 1 230 ? -7.946 -23.104 9.930 1.00 42.56 230 GLN A O 1
ATOM 1749 N N . ALA A 1 231 ? -5.807 -23.732 9.722 1.00 45.06 231 ALA A N 1
ATOM 1750 C CA . ALA A 1 231 ? -5.679 -24.570 10.914 1.00 45.06 231 ALA A CA 1
ATOM 1751 C C . ALA A 1 231 ? -5.719 -23.841 12.286 1.00 45.06 231 ALA A C 1
ATOM 1753 O O . ALA A 1 231 ? -5.483 -24.486 13.302 1.00 45.06 231 ALA A O 1
ATOM 1754 N N . GLY A 1 232 ? -6.023 -22.538 12.354 1.00 66.06 232 GLY A N 1
ATOM 1755 C CA . GLY A 1 232 ? -6.040 -21.769 13.614 1.00 66.06 232 GLY A CA 1
ATOM 1756 C C . GLY A 1 232 ? -7.302 -20.945 13.893 1.00 66.06 232 GLY A C 1
ATOM 1757 O O . GLY A 1 232 ? -7.287 -20.120 14.804 1.00 66.06 232 GLY A O 1
ATOM 1758 N N . LEU A 1 233 ? -8.377 -21.098 13.113 1.00 79.75 233 LEU A N 1
ATOM 1759 C CA . LEU A 1 233 ? -9.603 -20.308 13.299 1.00 79.75 233 LEU A CA 1
ATOM 1760 C C . LEU A 1 233 ? -10.482 -20.862 14.426 1.00 79.75 233 LEU A C 1
ATOM 1762 O O . LEU A 1 233 ? -10.663 -22.072 14.533 1.00 79.75 233 LEU A O 1
ATOM 1766 N N . LEU A 1 234 ? -11.087 -19.970 15.217 1.00 86.25 234 LEU A N 1
ATOM 1767 C CA . LEU A 1 234 ? -12.034 -20.352 16.267 1.00 86.25 234 LEU A CA 1
ATOM 1768 C C . LEU A 1 234 ? -13.284 -20.972 15.648 1.00 86.25 234 LEU A C 1
ATOM 1770 O O . LEU A 1 234 ? -13.710 -20.561 14.563 1.00 86.25 234 LEU A O 1
ATOM 1774 N N . ASP A 1 235 ? -13.882 -21.952 16.323 1.00 92.25 235 ASP A N 1
ATOM 1775 C CA . ASP A 1 235 ? -15.161 -22.539 15.920 1.00 92.25 235 ASP A CA 1
ATOM 1776 C C . ASP A 1 235 ? -16.328 -21.629 16.315 1.00 92.25 235 ASP A C 1
ATOM 1778 O O . ASP A 1 235 ? -16.954 -21.791 17.356 1.00 92.25 235 ASP A O 1
ATOM 1782 N N . ILE A 1 236 ? -16.547 -20.599 15.493 1.00 94.25 236 ILE A N 1
ATOM 1783 C CA . ILE A 1 236 ? -17.562 -19.562 15.692 1.00 94.25 236 ILE A CA 1
ATOM 1784 C C . ILE A 1 236 ? -18.404 -19.367 14.429 1.00 94.25 236 ILE A C 1
ATOM 1786 O O . ILE A 1 236 ? -17.913 -19.461 13.298 1.00 94.25 236 ILE A O 1
ATOM 1790 N N . VAL A 1 237 ? -19.673 -19.024 14.629 1.00 94.19 237 VAL A N 1
ATOM 1791 C CA . VAL A 1 237 ? -20.656 -18.719 13.591 1.00 94.19 237 VAL A CA 1
ATOM 1792 C C . VAL A 1 237 ? -20.940 -17.220 13.594 1.00 94.19 237 VAL A C 1
ATOM 1794 O O . VAL A 1 237 ? -21.480 -16.678 14.557 1.00 94.19 237 VAL A O 1
ATOM 1797 N N . LEU A 1 238 ? -20.606 -16.542 12.494 1.00 93.25 238 LEU A N 1
ATOM 1798 C CA . LEU A 1 238 ? -20.840 -15.106 12.336 1.00 93.25 238 LEU A CA 1
ATOM 1799 C C . LEU A 1 238 ? -22.185 -14.855 11.659 1.00 93.25 238 LEU A C 1
ATOM 1801 O O . LEU A 1 238 ? -22.378 -15.158 10.481 1.00 93.25 238 LEU A O 1
ATOM 1805 N N . ARG A 1 239 ? -23.125 -14.299 12.423 1.00 92.94 239 ARG A N 1
ATOM 1806 C CA . ARG A 1 239 ? -24.481 -13.976 11.967 1.00 92.94 239 ARG A CA 1
ATOM 1807 C C . ARG A 1 239 ? -24.578 -12.472 11.719 1.00 92.94 239 ARG A C 1
ATOM 1809 O O . ARG A 1 239 ? -24.159 -11.729 12.592 1.00 92.94 239 ARG A O 1
ATOM 1816 N N . PRO A 1 240 ? -25.167 -11.992 10.607 1.00 87.50 240 PRO A N 1
ATOM 1817 C CA . PRO A 1 240 ? -25.331 -10.553 10.347 1.00 87.50 240 PRO A CA 1
ATOM 1818 C C . PRO A 1 240 ? -26.122 -9.781 11.411 1.00 87.50 240 PRO A C 1
ATOM 1820 O O . PRO A 1 240 ? -25.954 -8.571 11.536 1.00 87.50 240 PRO A O 1
ATOM 1823 N N . ASN A 1 241 ? -26.992 -10.473 12.147 1.00 92.06 241 ASN A N 1
ATOM 1824 C CA . ASN A 1 241 ? -27.797 -9.912 13.224 1.00 92.06 241 ASN A CA 1
ATOM 1825 C C . ASN A 1 241 ? -27.872 -10.927 14.375 1.00 92.06 241 ASN A C 1
ATOM 1827 O O . ASN A 1 241 ? -28.848 -11.677 14.456 1.00 92.06 241 ASN A O 1
ATOM 1831 N N . PRO A 1 242 ? -26.814 -11.055 15.189 1.00 94.19 242 PRO A N 1
ATOM 1832 C CA . PRO A 1 242 ? -26.808 -12.007 16.282 1.00 94.19 242 PRO A CA 1
ATOM 1833 C C . PRO A 1 242 ? -27.619 -11.478 17.465 1.00 94.19 242 PRO A C 1
ATOM 1835 O O . PRO A 1 242 ? -27.719 -10.271 17.694 1.00 94.19 242 PRO A O 1
ATOM 1838 N N . GLU A 1 243 ? -28.175 -12.397 18.244 1.00 93.44 243 GLU A N 1
ATOM 1839 C CA . GLU A 1 243 ? -28.801 -12.066 19.519 1.00 93.44 243 GLU A CA 1
ATOM 1840 C C . GLU A 1 243 ? -27.737 -12.067 20.618 1.00 93.44 243 GLU A C 1
ATOM 1842 O O . GLU A 1 243 ? -27.063 -13.072 20.835 1.00 93.44 243 GLU A O 1
ATOM 1847 N N . ILE A 1 244 ? -27.591 -10.933 21.306 1.00 95.06 244 ILE A N 1
ATOM 1848 C CA . ILE A 1 244 ? -26.737 -10.792 22.490 1.00 95.06 244 ILE A CA 1
ATOM 1849 C C . ILE A 1 244 ? -27.600 -10.677 23.748 1.00 95.06 244 ILE A C 1
ATOM 1851 O O . ILE A 1 244 ? -28.724 -10.173 23.692 1.00 95.06 244 ILE A O 1
ATOM 1855 N N . ASN A 1 245 ? -27.062 -11.107 24.890 1.00 93.31 245 ASN A N 1
ATOM 1856 C CA . ASN A 1 245 ? -27.731 -10.976 26.183 1.00 93.31 245 ASN A CA 1
ATOM 1857 C C . ASN A 1 245 ? -27.845 -9.485 26.557 1.00 93.31 245 ASN A C 1
ATOM 1859 O O . ASN A 1 245 ? -26.847 -8.826 26.866 1.00 93.31 245 ASN A O 1
ATOM 1863 N N . ARG A 1 246 ? -29.062 -8.938 26.478 1.00 92.94 246 ARG A N 1
ATOM 1864 C CA . ARG A 1 246 ? -29.314 -7.502 26.663 1.00 92.94 246 ARG A CA 1
ATOM 1865 C C . ARG A 1 246 ? -29.183 -7.089 28.119 1.00 92.94 246 ARG A C 1
ATOM 1867 O O . ARG A 1 246 ? -28.658 -6.015 28.388 1.00 92.94 246 ARG A O 1
ATOM 1874 N N . GLU A 1 247 ? -29.614 -7.942 29.038 1.00 93.44 247 GLU A N 1
ATOM 1875 C CA . GLU A 1 247 ? -29.497 -7.719 30.474 1.00 93.44 247 GLU A CA 1
ATOM 1876 C C . GLU A 1 247 ? -28.020 -7.653 30.875 1.00 93.44 247 GLU A C 1
ATOM 1878 O O . GLU A 1 247 ? -27.599 -6.726 31.562 1.00 93.44 247 GLU A O 1
ATOM 1883 N N . PHE A 1 248 ? -27.203 -8.577 30.366 1.00 93.62 248 PHE A N 1
ATOM 1884 C CA . PHE A 1 248 ? -25.765 -8.575 30.611 1.00 93.62 248 PHE A CA 1
ATOM 1885 C C . PHE A 1 248 ? -25.064 -7.379 29.958 1.00 93.62 248 PHE A C 1
ATOM 1887 O O . PHE A 1 248 ? -24.201 -6.763 30.581 1.00 93.62 248 PHE A O 1
ATOM 1894 N N . LEU A 1 249 ? -25.457 -6.994 28.735 1.00 96.06 249 LEU A N 1
ATOM 1895 C CA . LEU A 1 249 ? -24.962 -5.761 28.118 1.00 96.06 249 LEU A CA 1
ATOM 1896 C C . LEU A 1 249 ? -25.270 -4.540 28.997 1.00 96.06 249 LEU A C 1
ATOM 1898 O O . LEU A 1 249 ? -24.387 -3.712 29.197 1.00 96.06 249 LEU A O 1
ATOM 1902 N N . GLN A 1 250 ? -26.490 -4.430 29.529 1.00 95.69 250 GLN A N 1
ATOM 1903 C CA . GLN A 1 250 ? -26.873 -3.316 30.395 1.00 95.69 250 GLN A CA 1
ATOM 1904 C C . GLN A 1 250 ? -25.998 -3.261 31.652 1.00 95.69 250 GLN A C 1
ATOM 1906 O O . GLN A 1 250 ? -25.451 -2.203 31.957 1.00 95.69 250 GLN A O 1
ATOM 1911 N N . VAL A 1 251 ? -25.780 -4.405 32.309 1.00 93.62 251 VAL A N 1
ATOM 1912 C CA . VAL A 1 251 ? -24.881 -4.506 33.470 1.00 93.62 251 VAL A CA 1
ATOM 1913 C C . VAL A 1 251 ? -23.465 -4.047 33.112 1.00 93.62 251 VAL A C 1
ATOM 1915 O O . VAL A 1 251 ? -22.880 -3.245 33.833 1.00 93.62 251 VAL A O 1
ATOM 1918 N N . LEU A 1 252 ? -22.913 -4.484 31.976 1.00 95.00 252 LEU A N 1
ATOM 1919 C CA . LEU A 1 252 ? -21.582 -4.049 31.539 1.00 95.00 252 LEU A CA 1
ATOM 1920 C C . LEU A 1 252 ? -21.503 -2.540 31.271 1.00 95.00 252 LEU A C 1
ATOM 1922 O O . LEU A 1 252 ? -20.482 -1.915 31.557 1.00 95.00 252 LEU A O 1
ATOM 1926 N N . LEU A 1 253 ? -22.558 -1.949 30.705 1.00 97.00 253 LEU A N 1
ATOM 1927 C CA . LEU A 1 253 ? -22.619 -0.511 30.442 1.00 97.00 253 LEU A CA 1
ATOM 1928 C C . LEU A 1 253 ? -22.723 0.313 31.733 1.00 97.00 253 LEU A C 1
ATOM 1930 O O . LEU A 1 253 ? -22.226 1.440 31.777 1.00 97.00 253 LEU A O 1
ATOM 1934 N N . GLU A 1 254 ? -23.361 -0.220 32.770 1.00 95.44 254 GLU A N 1
ATOM 1935 C CA . GLU A 1 254 ? -23.518 0.449 34.064 1.00 95.44 254 GLU A CA 1
ATOM 1936 C C . GLU A 1 254 ? -22.262 0.318 34.932 1.00 95.44 254 GLU A C 1
ATOM 1938 O O . GLU A 1 254 ? -21.764 1.326 35.443 1.00 95.44 254 GLU A O 1
ATOM 1943 N N . GLU A 1 255 ? -21.712 -0.893 35.026 1.00 92.75 255 GLU A N 1
ATOM 1944 C CA . GLU A 1 255 ? -20.692 -1.249 36.016 1.00 92.75 255 GLU A CA 1
ATOM 1945 C C . GLU A 1 255 ? -19.251 -1.120 35.493 1.00 92.75 255 GLU A C 1
ATOM 1947 O O . GLU A 1 255 ? -18.346 -0.755 36.247 1.00 92.75 255 GLU A O 1
ATOM 1952 N N . ASP A 1 256 ? -18.998 -1.356 34.198 1.00 95.56 256 ASP A N 1
ATOM 1953 C CA . ASP A 1 256 ? -17.647 -1.272 33.632 1.00 95.56 256 ASP A CA 1
ATOM 1954 C C . ASP A 1 256 ? -17.463 0.010 32.803 1.00 95.56 256 ASP A C 1
ATOM 1956 O O . ASP A 1 256 ? -17.804 0.118 31.622 1.00 95.56 256 ASP A O 1
ATOM 1960 N N . THR A 1 257 ? -16.838 1.010 33.431 1.00 96.06 257 THR A N 1
ATOM 1961 C CA . THR A 1 257 ? -16.532 2.301 32.790 1.00 96.06 257 THR A CA 1
ATOM 1962 C C . THR A 1 257 ? -15.682 2.170 31.524 1.00 96.06 257 THR A C 1
ATOM 1964 O O . THR A 1 257 ? -15.869 2.947 30.581 1.00 96.06 257 THR A O 1
ATOM 1967 N N . LYS A 1 258 ? -14.766 1.195 31.473 1.00 95.62 258 LYS A N 1
ATOM 1968 C CA . LYS A 1 258 ? -13.913 0.946 30.309 1.00 95.62 258 LYS A CA 1
ATOM 1969 C C . LYS A 1 258 ? -14.711 0.290 29.197 1.00 95.62 258 LYS A C 1
ATOM 1971 O O . LYS A 1 258 ? -14.533 0.701 28.052 1.00 95.62 258 LYS A O 1
ATOM 1976 N N . PHE A 1 259 ? -15.581 -0.665 29.523 1.00 97.62 259 PHE A N 1
ATOM 1977 C CA . PHE A 1 259 ? -16.481 -1.300 28.569 1.00 97.62 259 PHE A CA 1
ATOM 1978 C C . PHE A 1 259 ? -17.424 -0.270 27.973 1.00 97.62 259 PHE A C 1
ATOM 1980 O O . PHE A 1 259 ? -17.443 -0.118 26.758 1.00 97.62 259 PHE A O 1
ATOM 1987 N N . ARG A 1 260 ? -18.126 0.507 28.808 1.00 98.19 260 ARG A N 1
ATOM 1988 C CA . ARG A 1 260 ? -19.009 1.590 28.358 1.00 98.19 260 ARG A CA 1
ATOM 1989 C C . ARG A 1 260 ? -18.277 2.571 27.449 1.00 98.19 260 ARG A C 1
ATOM 1991 O O . ARG A 1 260 ? -18.792 2.942 26.396 1.00 98.19 260 ARG A O 1
ATOM 1998 N N . GLY A 1 261 ? -17.066 2.970 27.837 1.00 97.31 261 GLY A N 1
ATOM 1999 C CA . GLY A 1 261 ? -16.234 3.841 27.017 1.00 97.31 261 GLY A CA 1
ATOM 2000 C C . GLY A 1 261 ? -15.886 3.213 25.667 1.00 97.31 261 GLY A C 1
ATOM 2001 O O . GLY A 1 261 ? -15.944 3.886 24.643 1.00 97.31 261 GLY A O 1
ATOM 2002 N N . SER A 1 262 ? -15.529 1.930 25.640 1.00 97.44 262 SER A N 1
ATOM 2003 C CA . SER A 1 262 ? -15.187 1.240 24.396 1.00 97.44 262 SER A CA 1
ATOM 2004 C C . SER A 1 262 ? -16.410 1.010 23.510 1.00 97.44 262 SER A C 1
ATOM 2006 O O . SER A 1 262 ? -16.346 1.252 22.308 1.00 97.44 262 SER A O 1
ATOM 2008 N N . TRP A 1 263 ? -17.538 0.635 24.113 1.00 97.94 263 TRP A N 1
ATOM 2009 C CA . TRP A 1 263 ? -18.815 0.423 23.442 1.00 97.94 263 TRP A CA 1
ATOM 2010 C C . TRP A 1 263 ? -19.327 1.698 22.777 1.00 97.94 263 TRP A C 1
ATOM 2012 O O . TRP A 1 263 ? -19.814 1.637 21.661 1.00 97.94 263 TRP A O 1
ATOM 2022 N N . HIS A 1 264 ? -19.162 2.864 23.408 1.00 97.19 264 HIS A N 1
ATOM 2023 C CA . HIS A 1 264 ? -19.573 4.152 22.834 1.00 97.19 264 HIS A CA 1
ATOM 2024 C C . HIS A 1 264 ? -18.461 4.909 22.102 1.00 97.19 264 HIS A C 1
ATOM 2026 O O . HIS A 1 264 ? -18.696 6.016 21.619 1.00 97.19 264 HIS A O 1
ATOM 2032 N N . ARG A 1 265 ? -17.263 4.326 21.998 1.00 96.50 265 ARG A N 1
ATOM 2033 C CA . ARG A 1 265 ? -16.076 4.941 21.386 1.00 96.50 265 ARG A CA 1
ATOM 2034 C C . ARG A 1 265 ? -15.668 6.283 22.005 1.00 96.50 265 ARG A C 1
ATOM 2036 O O . ARG A 1 265 ? -15.336 7.236 21.307 1.00 96.50 265 ARG A O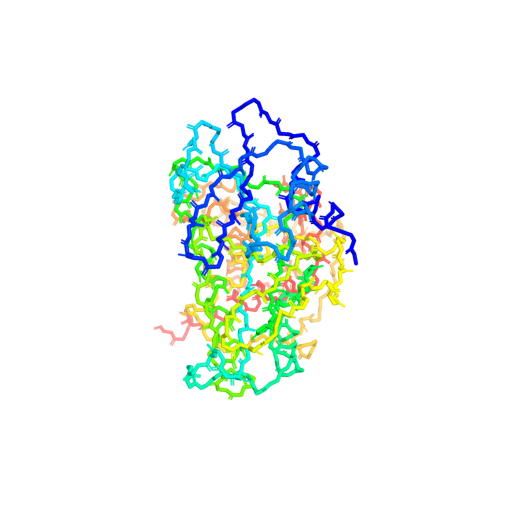 1
ATOM 2043 N N . THR A 1 266 ? -15.689 6.357 23.330 1.00 95.56 266 THR A N 1
ATOM 2044 C CA . THR A 1 266 ? -15.370 7.559 24.113 1.00 95.56 266 THR A CA 1
ATOM 2045 C C . THR A 1 266 ? -14.109 7.397 24.968 1.00 95.56 266 THR A C 1
ATOM 2047 O O . THR A 1 266 ? -13.952 8.094 25.968 1.00 95.56 266 THR A O 1
ATOM 2050 N N . ARG A 1 267 ? -13.194 6.483 24.606 1.00 91.44 267 ARG A N 1
ATOM 2051 C CA . ARG A 1 267 ? -11.955 6.210 25.360 1.00 91.44 267 ARG A CA 1
ATOM 2052 C C . ARG A 1 267 ? -10.797 7.083 24.861 1.00 91.44 267 ARG A C 1
ATOM 2054 O O . ARG A 1 267 ? -10.232 6.773 23.812 1.00 91.44 267 ARG A O 1
ATOM 2061 N N . PRO A 1 268 ? -10.392 8.139 25.595 1.00 86.19 268 PRO A N 1
ATOM 2062 C CA . PRO A 1 268 ? -9.289 9.006 25.174 1.00 86.19 268 PRO A CA 1
ATOM 2063 C C . PRO A 1 268 ? -7.911 8.353 25.354 1.00 86.19 268 PRO A C 1
ATOM 2065 O O . PRO A 1 268 ? -6.936 8.797 24.757 1.00 86.19 268 PRO A O 1
ATOM 2068 N N . ASP A 1 269 ? -7.811 7.311 26.183 1.00 88.06 269 ASP A N 1
ATOM 2069 C CA . ASP A 1 269 ? -6.569 6.581 26.442 1.00 88.06 269 ASP A CA 1
ATOM 2070 C C . ASP A 1 269 ? -6.176 5.631 25.299 1.00 88.06 269 ASP A C 1
ATOM 2072 O O . ASP A 1 269 ? -5.015 5.227 25.200 1.00 88.06 269 ASP A O 1
ATOM 2076 N N . ILE A 1 270 ? -7.111 5.306 24.402 1.00 81.56 270 ILE A N 1
ATOM 2077 C CA . ILE A 1 270 ? -6.813 4.544 23.191 1.00 81.56 270 ILE A CA 1
ATOM 2078 C C . ILE A 1 270 ? -6.245 5.515 22.149 1.00 81.56 270 ILE A C 1
ATOM 2080 O O . ILE A 1 270 ? -6.947 6.380 21.632 1.00 81.56 270 ILE A O 1
ATOM 2084 N N . ARG A 1 271 ? -4.953 5.388 21.830 1.00 75.44 271 ARG A N 1
ATOM 2085 C CA . ARG A 1 271 ? -4.291 6.279 20.856 1.00 75.44 271 ARG A CA 1
ATOM 2086 C C . ARG A 1 271 ? -4.873 6.145 19.447 1.00 75.44 271 ARG A C 1
ATOM 2088 O O . ARG A 1 271 ? -5.037 7.149 18.763 1.00 75.44 271 ARG A O 1
ATOM 2095 N N . ASP A 1 272 ? -5.172 4.917 19.030 1.00 75.38 272 ASP A N 1
ATOM 2096 C CA . ASP A 1 272 ? -5.820 4.626 17.752 1.00 75.38 272 ASP A CA 1
ATOM 2097 C C . ASP A 1 272 ? -7.345 4.565 17.917 1.00 75.38 272 ASP A C 1
ATOM 2099 O O . ASP A 1 272 ? -7.889 3.658 18.535 1.00 75.38 272 ASP A O 1
ATOM 2103 N N . GLN A 1 273 ? -8.048 5.532 17.333 1.00 84.62 273 GLN A N 1
ATOM 2104 C CA . GLN A 1 273 ? -9.506 5.653 17.432 1.00 84.62 273 GLN A CA 1
ATOM 2105 C C . GLN A 1 273 ? -10.267 4.811 16.385 1.00 84.62 273 GLN A C 1
ATOM 2107 O O . GLN A 1 273 ? -11.487 4.973 16.226 1.00 84.62 273 GLN A O 1
ATOM 2112 N N . SER A 1 274 ? -9.572 3.916 15.668 1.00 83.12 274 SER A N 1
ATOM 2113 C CA . SER A 1 274 ? -10.180 2.969 14.729 1.00 83.12 274 SER A CA 1
ATOM 2114 C C . SER A 1 274 ? -11.156 2.015 15.422 1.00 83.12 274 SER A C 1
ATOM 2116 O O . SER A 1 274 ? -11.009 1.660 16.594 1.00 83.12 274 SER A O 1
ATOM 2118 N N . LEU A 1 275 ? -12.157 1.543 14.678 1.00 89.00 275 LEU A N 1
ATOM 2119 C CA . LEU A 1 275 ? -13.097 0.537 15.176 1.00 89.00 275 LEU A CA 1
ATOM 2120 C C . LEU A 1 275 ? -12.391 -0.776 15.544 1.00 89.00 275 LEU A C 1
ATOM 2122 O O . LEU A 1 275 ? -12.806 -1.446 16.480 1.00 89.00 275 LEU A O 1
ATOM 2126 N N . SER A 1 276 ? -11.291 -1.112 14.866 1.00 86.56 276 SER A N 1
ATOM 2127 C CA . SER A 1 276 ? -10.501 -2.318 15.146 1.00 86.56 276 SER A CA 1
ATOM 2128 C C . SER A 1 276 ? -9.803 -2.254 16.511 1.00 86.56 276 SER A C 1
ATOM 2130 O O . SER A 1 276 ? -9.742 -3.259 17.223 1.00 86.56 276 SER A O 1
ATOM 2132 N N . SER A 1 277 ? -9.349 -1.068 16.924 1.00 84.38 277 SER A N 1
ATOM 2133 C CA . SER A 1 277 ? -8.834 -0.841 18.278 1.00 84.38 277 SER A CA 1
ATOM 2134 C C . SER A 1 277 ? -9.922 -0.983 19.351 1.00 84.38 277 SER A C 1
ATOM 2136 O O . SER A 1 277 ? -9.679 -1.551 20.422 1.00 84.38 277 SER A O 1
ATOM 2138 N N . TYR A 1 278 ? -11.149 -0.553 19.052 1.00 95.50 278 TYR A N 1
ATOM 2139 C CA . TYR A 1 278 ? -12.296 -0.752 19.940 1.00 95.50 278 TYR A CA 1
ATOM 2140 C C . TYR A 1 278 ? -12.768 -2.212 20.005 1.00 95.50 278 TYR A C 1
ATOM 2142 O O . TYR A 1 278 ? -13.047 -2.685 21.106 1.00 95.50 278 TYR A O 1
ATOM 2150 N N . ASP A 1 279 ? -12.759 -2.954 18.893 1.00 96.69 279 ASP A N 1
ATOM 2151 C CA . ASP A 1 279 ? -13.063 -4.392 18.871 1.00 96.69 279 ASP A CA 1
ATOM 2152 C C . ASP A 1 279 ? -12.139 -5.172 19.811 1.00 96.69 279 ASP A C 1
ATOM 2154 O O . ASP A 1 279 ? -12.597 -5.985 20.618 1.00 96.69 279 ASP A O 1
ATOM 2158 N N . LEU A 1 280 ? -10.831 -4.898 19.756 1.00 94.50 280 LEU A N 1
ATOM 2159 C CA . LEU A 1 280 ? -9.865 -5.531 20.651 1.00 94.50 280 LEU A CA 1
ATOM 2160 C C . LEU A 1 280 ? -10.123 -5.150 22.114 1.00 94.50 280 LEU A C 1
ATOM 2162 O O . LEU A 1 280 ? -10.055 -6.013 22.994 1.00 94.50 280 LEU A O 1
ATOM 2166 N N . SER A 1 281 ? -10.441 -3.881 22.392 1.00 95.88 281 SER A N 1
ATOM 2167 C CA . SER A 1 281 ? -10.770 -3.452 23.754 1.00 95.88 281 SER A CA 1
ATOM 2168 C C . SER A 1 281 ? -12.024 -4.144 24.286 1.00 95.88 281 SER A C 1
ATOM 2170 O O . SER A 1 281 ? -12.003 -4.584 25.433 1.00 95.88 281 SER A O 1
ATOM 2172 N N . ILE A 1 282 ? -13.095 -4.224 23.493 1.00 98.19 282 ILE A N 1
ATOM 2173 C CA . ILE A 1 282 ? -14.347 -4.895 23.864 1.00 98.19 282 ILE A CA 1
ATOM 2174 C C . ILE A 1 282 ? -14.067 -6.375 24.114 1.00 98.19 282 ILE A C 1
ATOM 2176 O O . ILE A 1 282 ? -14.375 -6.882 25.190 1.00 98.19 282 ILE A O 1
ATOM 2180 N N . SER A 1 283 ? -13.383 -7.038 23.180 1.00 98.06 283 SER A N 1
ATOM 2181 C CA . SER A 1 283 ? -13.038 -8.460 23.286 1.00 98.06 283 SER A CA 1
ATOM 2182 C C . SER A 1 283 ? -12.211 -8.767 24.528 1.00 98.06 283 SER A C 1
ATOM 2184 O O . SER A 1 283 ? -12.472 -9.750 25.208 1.00 98.06 283 SER A O 1
ATOM 2186 N N . THR A 1 284 ? -11.235 -7.915 24.858 1.00 96.50 284 THR A N 1
ATOM 2187 C CA . THR A 1 284 ? -10.377 -8.096 26.043 1.00 96.50 284 THR A CA 1
ATOM 2188 C C . THR A 1 284 ? -11.176 -7.988 27.335 1.00 96.50 284 THR A C 1
ATOM 2190 O O . THR A 1 284 ? -10.941 -8.753 28.266 1.00 96.50 284 THR A O 1
ATOM 2193 N N . ILE A 1 285 ? -12.124 -7.051 27.401 1.00 96.94 285 ILE A N 1
ATOM 2194 C CA . ILE A 1 285 ? -12.968 -6.877 28.584 1.00 96.94 285 ILE A CA 1
ATOM 2195 C C . ILE A 1 285 ? -13.927 -8.063 28.724 1.00 96.94 285 ILE A C 1
ATOM 2197 O O . ILE A 1 285 ? -13.957 -8.696 29.774 1.00 96.94 285 ILE A O 1
ATOM 2201 N N . LEU A 1 286 ? -14.636 -8.430 27.653 1.00 97.62 286 LEU A N 1
ATOM 2202 C CA . LEU A 1 286 ? -15.564 -9.565 27.659 1.00 97.62 286 LEU A CA 1
ATOM 2203 C C . LEU A 1 286 ? -14.862 -10.897 27.959 1.00 97.62 286 LEU A C 1
ATOM 2205 O O . LEU A 1 286 ? -15.384 -11.708 28.722 1.00 97.62 286 LEU A O 1
ATOM 2209 N N . ALA A 1 287 ? -13.655 -11.104 27.424 1.00 97.12 287 ALA A N 1
ATOM 2210 C CA . ALA A 1 287 ? -12.828 -12.258 27.760 1.00 97.12 287 ALA A CA 1
ATOM 2211 C C . ALA A 1 287 ? -12.436 -12.275 29.246 1.00 97.12 287 ALA A C 1
ATOM 2213 O O . ALA A 1 287 ? -12.406 -13.346 29.847 1.00 97.12 287 ALA A O 1
ATOM 2214 N N . GLY A 1 288 ? -12.178 -11.107 29.847 1.00 94.31 288 GLY A N 1
ATOM 2215 C CA . GLY A 1 288 ? -11.923 -10.963 31.284 1.00 94.31 288 GLY A CA 1
ATOM 2216 C C . GLY A 1 288 ? -13.134 -11.304 32.156 1.00 94.31 288 GLY A C 1
ATOM 2217 O O . GLY A 1 288 ? -12.964 -11.834 33.248 1.00 94.31 288 GLY A O 1
ATOM 2218 N N . PHE A 1 289 ? -14.349 -11.084 31.646 1.00 94.25 289 PHE A N 1
ATOM 2219 C CA . PHE A 1 289 ? -15.598 -11.550 32.262 1.00 94.25 289 PHE A CA 1
ATOM 2220 C C . PHE A 1 289 ? -15.906 -13.033 31.994 1.00 94.25 289 PHE A C 1
ATOM 2222 O O . PHE A 1 289 ? -16.931 -13.535 32.448 1.00 94.25 289 PHE A O 1
ATOM 2229 N N . GLY A 1 290 ? -15.038 -13.750 31.273 1.00 94.50 290 GLY A N 1
ATOM 2230 C CA . GLY A 1 290 ? -15.181 -15.186 31.040 1.00 94.50 290 GLY A CA 1
ATOM 2231 C C . GLY A 1 290 ? -16.207 -15.567 29.974 1.00 94.50 290 GLY A C 1
ATOM 2232 O O . GLY A 1 290 ? -16.577 -16.735 29.901 1.00 94.50 290 GLY A O 1
ATOM 2233 N N . LEU A 1 291 ? -16.654 -14.625 29.135 1.00 97.44 291 LEU A N 1
ATOM 2234 C CA . LEU A 1 291 ? -17.557 -14.948 28.023 1.00 97.44 291 LEU A CA 1
ATOM 2235 C C . LEU A 1 291 ? -16.886 -15.928 27.072 1.00 97.44 291 LEU A C 1
ATOM 2237 O O . LEU A 1 291 ? -15.671 -15.867 26.914 1.00 97.44 291 LEU A O 1
ATOM 2241 N N . GLU A 1 292 ? -17.663 -16.783 26.414 1.00 97.31 292 GLU A N 1
ATOM 2242 C CA . GLU A 1 292 ? -17.187 -17.707 25.382 1.00 97.31 292 GLU A CA 1
ATOM 2243 C C . GLU A 1 292 ? -16.885 -16.982 24.062 1.00 97.31 292 GLU A C 1
ATOM 2245 O O . GLU A 1 292 ? -17.410 -15.902 23.784 1.00 97.31 292 GLU A O 1
ATOM 2250 N N . ASP A 1 293 ? -16.061 -17.594 23.210 1.00 97.81 293 ASP A N 1
ATOM 2251 C CA . ASP A 1 293 ? -15.638 -16.997 21.936 1.00 97.81 293 ASP A CA 1
ATOM 2252 C C . ASP A 1 293 ? -16.825 -16.664 21.018 1.00 97.81 293 ASP A C 1
ATOM 2254 O O . ASP A 1 293 ? -16.848 -15.600 20.399 1.00 97.81 293 ASP A O 1
ATOM 2258 N N . GLN A 1 294 ? -17.850 -17.523 20.984 1.00 98.00 294 GLN A N 1
ATOM 2259 C CA . GLN A 1 294 ? -19.073 -17.262 20.222 1.00 98.00 294 GLN A CA 1
ATOM 2260 C C . GLN A 1 294 ? -19.813 -16.018 20.733 1.00 98.00 294 GLN A C 1
ATOM 2262 O O . GLN A 1 294 ? -20.282 -15.210 19.933 1.00 98.00 294 GLN A O 1
ATOM 2267 N N . GLN A 1 295 ? -19.888 -15.830 22.053 1.00 97.94 295 GLN A N 1
ATOM 2268 C CA . GLN A 1 295 ? -20.547 -14.663 22.634 1.00 97.94 295 GLN A CA 1
ATOM 2269 C C . GLN A 1 295 ? -19.764 -13.396 22.289 1.00 97.94 295 GLN A C 1
ATOM 2271 O O . GLN A 1 295 ? -20.349 -12.434 21.803 1.00 97.94 295 GLN A O 1
ATOM 2276 N N . ILE A 1 296 ? -18.437 -13.399 22.456 1.00 98.38 296 ILE A N 1
ATOM 2277 C CA . ILE A 1 296 ? -17.600 -12.243 22.098 1.00 98.38 296 ILE A CA 1
ATOM 2278 C C . ILE A 1 296 ? -17.775 -11.894 20.613 1.00 98.38 296 ILE A C 1
ATOM 2280 O O . ILE A 1 296 ? -17.951 -10.721 20.280 1.00 98.38 296 ILE A O 1
ATOM 2284 N N . ALA A 1 297 ? -17.795 -12.897 19.730 1.00 98.12 297 ALA A N 1
ATOM 2285 C CA . ALA A 1 297 ? -18.038 -12.702 18.304 1.00 98.12 297 ALA A CA 1
ATOM 2286 C C . ALA A 1 297 ? -19.380 -12.000 18.029 1.00 98.12 297 ALA A C 1
ATOM 2288 O O . ALA A 1 297 ? -19.421 -11.041 17.256 1.00 98.12 297 ALA A O 1
ATOM 2289 N N . ASP A 1 298 ? -20.456 -12.419 18.699 1.00 98.19 298 ASP A N 1
ATOM 2290 C CA . ASP A 1 298 ? -21.779 -11.806 18.554 1.00 98.19 298 ASP A CA 1
ATOM 2291 C C . ASP A 1 298 ? -21.779 -10.325 19.003 1.00 98.19 298 ASP A C 1
ATOM 2293 O O . ASP A 1 298 ? -22.313 -9.465 18.296 1.00 98.19 298 ASP A O 1
ATOM 2297 N N . TYR A 1 299 ? -21.108 -9.988 20.115 1.00 98.25 299 TYR A N 1
ATOM 2298 C CA . TYR A 1 299 ? -20.952 -8.592 20.563 1.00 98.25 299 TYR A CA 1
ATOM 2299 C C . TYR A 1 299 ? -20.172 -7.734 19.558 1.00 98.25 299 TYR A C 1
ATOM 2301 O O . TYR A 1 299 ? -20.549 -6.583 19.328 1.00 98.25 299 TYR A O 1
ATOM 2309 N N . LEU A 1 300 ? -19.118 -8.273 18.933 1.00 97.94 300 LEU A N 1
ATOM 2310 C CA . LEU A 1 300 ? -18.345 -7.546 17.919 1.00 97.94 300 LEU A CA 1
ATOM 2311 C C . LEU A 1 300 ? -19.176 -7.227 16.676 1.00 97.94 300 LEU A C 1
ATOM 2313 O O . LEU A 1 300 ? -19.087 -6.117 16.146 1.00 97.94 300 LEU A O 1
ATOM 2317 N N . VAL A 1 301 ? -20.022 -8.159 16.229 1.00 97.56 301 VAL A N 1
ATOM 2318 C CA . VAL A 1 301 ? -20.924 -7.895 15.101 1.00 97.56 301 VAL A CA 1
ATOM 2319 C C . VAL A 1 301 ? -21.911 -6.779 15.445 1.00 97.56 301 VAL A C 1
ATOM 2321 O O . VAL A 1 301 ? -22.076 -5.855 14.646 1.00 97.56 301 VAL A O 1
ATOM 2324 N N . VAL A 1 302 ? -22.526 -6.814 16.634 1.00 97.81 302 VAL A N 1
ATOM 2325 C CA . VAL A 1 302 ? -23.448 -5.752 17.078 1.00 97.81 302 VAL A CA 1
ATOM 2326 C C . VAL A 1 302 ? -22.732 -4.404 17.154 1.00 97.81 302 VAL A C 1
ATOM 2328 O O . VAL A 1 302 ? -23.222 -3.418 16.600 1.00 97.81 302 VAL A O 1
ATOM 2331 N N . PHE A 1 303 ? -21.547 -4.358 17.764 1.00 97.94 303 PHE A N 1
ATOM 2332 C CA . PHE A 1 303 ? -20.751 -3.137 17.877 1.00 97.94 303 PHE A CA 1
ATOM 2333 C C . PHE A 1 303 ? -20.416 -2.533 16.504 1.00 97.94 303 PHE A C 1
ATOM 2335 O O . PHE A 1 303 ? -20.642 -1.343 16.259 1.00 97.94 303 PHE A O 1
ATOM 2342 N N . ARG A 1 304 ? -19.942 -3.356 15.562 1.00 94.56 304 ARG A N 1
ATOM 2343 C CA . ARG A 1 304 ? -19.635 -2.912 14.194 1.00 94.56 304 ARG A CA 1
ATOM 2344 C C . ARG A 1 304 ? -20.878 -2.481 13.428 1.00 94.56 304 ARG A C 1
ATOM 2346 O O . ARG A 1 304 ? -20.792 -1.567 12.610 1.00 94.56 304 ARG A O 1
ATOM 2353 N N . HIS A 1 305 ? -22.035 -3.077 13.702 1.00 94.38 305 HIS A N 1
ATOM 2354 C CA . HIS A 1 305 ? -23.297 -2.627 13.123 1.00 94.38 305 HIS A CA 1
ATOM 2355 C C . HIS A 1 305 ? -23.706 -1.240 13.638 1.00 94.38 305 HIS A C 1
ATOM 2357 O O . HIS A 1 305 ? -24.178 -0.414 12.855 1.00 94.38 305 HIS A O 1
ATOM 2363 N N . MET A 1 306 ? -23.488 -0.978 14.931 1.00 95.31 306 MET A N 1
ATOM 2364 C CA . MET A 1 306 ? -23.799 0.301 15.575 1.00 95.31 306 MET A CA 1
ATOM 2365 C C . MET A 1 306 ? -22.897 1.445 15.101 1.00 95.31 306 MET A C 1
ATOM 2367 O O . MET A 1 306 ? -23.382 2.557 14.903 1.00 95.31 306 MET A O 1
ATOM 2371 N N . HIS A 1 307 ? -21.596 1.192 14.928 1.00 94.31 307 HIS A N 1
ATOM 2372 C CA . HIS A 1 307 ? -20.610 2.260 14.717 1.00 94.31 307 HIS A CA 1
ATOM 2373 C C . HIS A 1 307 ? -19.954 2.285 13.335 1.00 94.31 307 HIS A C 1
ATOM 2375 O O . HIS A 1 307 ? -19.248 3.246 13.026 1.00 94.31 307 HIS A O 1
ATOM 2381 N N . GLY A 1 308 ? -20.145 1.242 12.530 1.00 86.06 308 GLY A N 1
ATOM 2382 C CA . GLY A 1 308 ? -19.458 1.046 11.260 1.00 86.06 308 GLY A CA 1
ATOM 2383 C C . GLY A 1 308 ? -20.347 1.182 10.023 1.00 86.06 308 GLY A C 1
ATOM 2384 O O . GLY A 1 308 ? -21.570 0.990 10.056 1.00 86.06 308 GLY A O 1
ATOM 2385 N N . GLY A 1 309 ? -19.700 1.485 8.897 1.00 81.88 309 GLY A N 1
ATOM 2386 C CA . GLY A 1 309 ? -20.322 1.491 7.576 1.00 81.88 309 GLY A CA 1
ATOM 2387 C C . GLY A 1 309 ? -20.434 0.083 6.968 1.00 81.88 309 GLY A C 1
ATOM 2388 O O . GLY A 1 309 ? -20.099 -0.914 7.609 1.00 81.88 309 GLY A O 1
ATOM 2389 N N . PRO A 1 310 ? -20.868 -0.039 5.700 1.00 73.75 310 PRO A N 1
ATOM 2390 C CA . PRO A 1 310 ? -20.985 -1.334 5.021 1.00 73.75 310 PRO A CA 1
ATOM 2391 C C . PRO A 1 310 ? -19.699 -2.177 5.048 1.00 73.75 310 PRO A C 1
ATOM 2393 O O . PRO A 1 310 ? -19.767 -3.387 5.253 1.00 73.75 310 PRO A O 1
ATOM 2396 N N . LYS A 1 311 ? -18.528 -1.538 4.902 1.00 72.06 311 LYS A N 1
ATOM 2397 C CA . LYS A 1 311 ? -17.213 -2.204 4.948 1.00 72.06 311 LYS A CA 1
ATOM 2398 C C . LYS A 1 311 ? -16.919 -2.795 6.333 1.00 72.06 311 LYS A C 1
ATOM 2400 O O . LYS A 1 311 ? -16.489 -3.938 6.431 1.00 72.06 311 LYS A O 1
ATOM 2405 N N . ASP A 1 312 ? -17.218 -2.059 7.399 1.00 83.56 312 ASP A N 1
ATOM 2406 C CA . ASP A 1 312 ? -17.020 -2.508 8.783 1.00 83.56 312 ASP A CA 1
ATOM 2407 C C . ASP A 1 312 ? -17.939 -3.669 9.155 1.00 83.56 312 ASP A C 1
ATOM 2409 O O . ASP A 1 312 ? -17.520 -4.617 9.817 1.00 83.56 312 ASP A O 1
ATOM 2413 N N . ARG A 1 313 ? -19.189 -3.621 8.684 1.00 87.38 313 ARG A N 1
ATOM 2414 C CA . ARG A 1 313 ? -20.155 -4.712 8.860 1.00 87.38 313 ARG A CA 1
ATOM 2415 C C . ARG A 1 313 ? -19.691 -5.975 8.143 1.00 87.38 313 ARG A C 1
ATOM 2417 O O . ARG A 1 313 ? -19.775 -7.057 8.710 1.00 87.38 313 ARG A O 1
ATOM 2424 N N . ALA A 1 314 ? -19.153 -5.840 6.929 1.00 75.44 314 ALA A N 1
ATOM 2425 C CA . ALA A 1 314 ? -18.547 -6.958 6.210 1.00 75.44 314 ALA A CA 1
ATOM 2426 C C . ALA A 1 314 ? -17.307 -7.500 6.942 1.00 75.44 314 ALA A C 1
ATOM 2428 O O . ALA A 1 314 ? -17.141 -8.715 7.042 1.00 75.44 314 ALA A O 1
ATOM 2429 N N . LYS A 1 315 ? -16.473 -6.621 7.518 1.00 78.44 315 LYS A N 1
ATOM 2430 C CA . LYS A 1 315 ? -15.309 -7.013 8.326 1.00 78.44 315 LYS A CA 1
ATOM 2431 C C . LYS A 1 315 ? -15.713 -7.809 9.572 1.00 78.44 315 LYS A C 1
ATOM 2433 O O . LYS A 1 315 ? -15.088 -8.822 9.864 1.00 78.44 315 LYS A O 1
ATOM 2438 N N . ALA A 1 316 ? -16.796 -7.428 10.250 1.00 89.25 316 ALA A N 1
ATOM 2439 C CA . ALA A 1 316 ? -17.316 -8.161 11.410 1.00 89.25 316 ALA A CA 1
ATOM 2440 C C . ALA A 1 316 ? -17.832 -9.575 11.066 1.00 89.25 316 ALA A C 1
ATOM 2442 O O . ALA A 1 316 ? -17.979 -10.408 11.954 1.00 89.25 316 ALA A O 1
ATOM 2443 N N . LEU A 1 317 ? -18.086 -9.859 9.782 1.00 89.38 317 LEU A N 1
ATOM 2444 C CA . LEU A 1 317 ? -18.525 -11.165 9.278 1.00 89.38 317 LEU A CA 1
ATOM 2445 C C . LEU A 1 317 ? -17.384 -12.012 8.693 1.00 89.38 317 LEU A C 1
ATOM 2447 O O . LEU A 1 317 ? -17.620 -13.085 8.137 1.00 89.38 317 LEU A O 1
ATOM 2451 N N . ARG A 1 318 ? -16.133 -11.569 8.846 1.00 84.50 318 ARG A N 1
ATOM 2452 C CA . ARG A 1 318 ? -14.944 -12.339 8.476 1.00 84.50 318 ARG A CA 1
ATOM 2453 C C . ARG A 1 318 ? -14.462 -13.194 9.647 1.00 84.50 318 ARG A C 1
ATOM 2455 O O . ARG A 1 318 ? -13.933 -12.673 10.629 1.00 84.50 318 ARG A O 1
ATOM 2462 N N . ARG A 1 319 ? -14.595 -14.523 9.529 1.00 84.69 319 ARG A N 1
ATOM 2463 C CA . ARG A 1 319 ? -14.188 -15.483 10.580 1.00 84.69 319 ARG A CA 1
ATOM 2464 C C . ARG A 1 319 ? -12.711 -15.362 10.939 1.00 84.69 319 ARG A C 1
ATOM 2466 O O . ARG A 1 319 ? -12.368 -15.493 12.111 1.00 84.69 319 ARG A O 1
ATOM 2473 N N . ASP A 1 320 ? -11.854 -15.077 9.961 1.00 76.00 320 ASP A N 1
ATOM 2474 C CA . ASP A 1 320 ? -10.422 -14.873 10.179 1.00 76.00 320 ASP A CA 1
ATOM 2475 C C . ASP A 1 320 ? -10.129 -13.643 11.039 1.00 76.00 320 ASP A C 1
ATOM 2477 O O . ASP A 1 320 ? -9.279 -13.709 11.925 1.00 76.00 320 ASP A O 1
ATOM 2481 N N . TYR A 1 321 ? -10.852 -12.546 10.814 1.00 83.19 321 TYR A N 1
ATOM 2482 C CA . TYR A 1 321 ? -10.707 -11.319 11.586 1.00 83.19 321 TYR A CA 1
ATOM 2483 C C . TYR A 1 321 ? -11.174 -11.516 13.030 1.00 83.19 321 TYR A C 1
ATOM 2485 O O . TYR A 1 321 ? -10.420 -11.282 13.976 1.00 83.19 321 TYR A O 1
ATOM 2493 N N . VAL A 1 322 ? -12.408 -12.000 13.201 1.00 92.06 322 VAL A N 1
ATOM 2494 C CA . VAL A 1 322 ? -13.018 -12.159 14.527 1.00 92.06 322 VAL A CA 1
ATOM 2495 C C . VAL A 1 322 ? -12.235 -13.158 15.379 1.00 92.06 322 VAL A C 1
ATOM 2497 O O . VAL A 1 322 ? -11.935 -12.862 16.534 1.00 92.06 322 VAL A O 1
ATOM 2500 N N . SER A 1 323 ? -11.813 -14.289 14.797 1.00 88.25 323 SER A N 1
ATOM 2501 C CA . SER A 1 323 ? -10.995 -15.286 15.505 1.00 88.25 323 SER A CA 1
ATOM 2502 C C . SER A 1 323 ? -9.709 -14.677 16.060 1.00 88.25 323 SER A C 1
ATOM 2504 O O . SER A 1 323 ? -9.391 -14.864 17.231 1.00 88.25 323 SER A O 1
ATOM 2506 N N . ARG A 1 324 ? -8.991 -13.899 15.241 1.00 82.56 324 ARG A N 1
ATOM 2507 C CA . ARG A 1 324 ? -7.711 -13.295 15.633 1.00 82.56 324 ARG A CA 1
ATOM 2508 C C . ARG A 1 324 ? -7.883 -12.226 16.707 1.00 82.56 324 ARG A C 1
ATOM 2510 O O . ARG A 1 324 ? -7.113 -12.206 17.667 1.00 82.56 324 ARG A O 1
ATOM 2517 N N . THR A 1 325 ? -8.907 -11.380 16.594 1.00 90.88 325 THR A N 1
ATOM 2518 C CA . THR A 1 325 ? -9.228 -10.384 17.629 1.00 90.88 325 THR A CA 1
ATOM 2519 C C . THR A 1 325 ? -9.499 -11.048 18.980 1.00 90.88 325 THR A C 1
ATOM 2521 O O . THR A 1 325 ? -8.930 -10.634 19.993 1.00 90.88 325 THR A O 1
ATOM 2524 N N . ILE A 1 326 ? 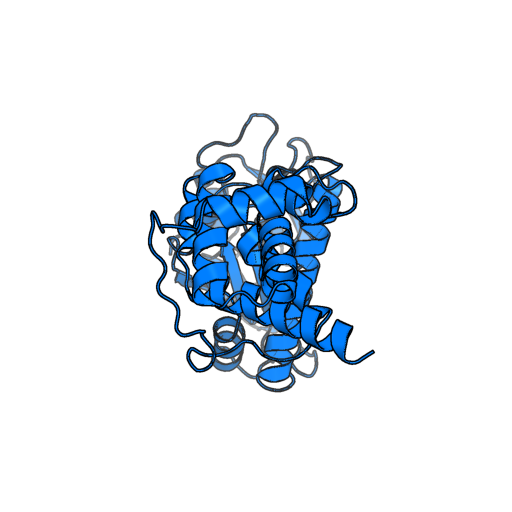-10.309 -12.109 18.997 1.00 96.12 326 ILE A N 1
ATOM 2525 C CA . ILE A 1 326 ? -10.645 -12.841 20.223 1.00 96.12 326 ILE A CA 1
ATOM 2526 C C . ILE A 1 326 ? -9.411 -13.550 20.790 1.00 96.12 326 ILE A C 1
ATOM 2528 O O . ILE A 1 326 ? -9.112 -13.401 21.971 1.00 96.12 326 ILE A O 1
ATOM 2532 N N . GLN A 1 327 ? -8.635 -14.251 19.962 1.00 91.56 327 GLN A N 1
ATOM 2533 C CA . GLN A 1 327 ? -7.403 -14.919 20.402 1.00 91.56 327 GLN A CA 1
ATOM 2534 C C . GLN A 1 327 ? -6.398 -13.931 21.013 1.00 91.56 327 GLN A C 1
ATOM 2536 O O . GLN A 1 327 ? -5.794 -14.216 22.047 1.00 91.56 327 GLN A O 1
ATOM 2541 N N . LYS A 1 328 ? -6.248 -12.736 20.424 1.00 86.69 328 LYS A N 1
ATOM 2542 C CA . LYS A 1 328 ? -5.394 -11.670 20.972 1.00 86.69 328 LYS A CA 1
ATOM 2543 C C . LYS A 1 328 ? -5.909 -11.158 22.320 1.00 86.69 328 LYS A C 1
ATOM 2545 O O . LYS A 1 328 ? -5.117 -10.922 23.236 1.00 86.69 328 LYS A O 1
ATOM 2550 N N . ALA A 1 329 ? -7.223 -11.010 22.461 1.00 93.44 329 ALA A N 1
ATOM 2551 C CA . ALA A 1 329 ? -7.856 -10.662 23.726 1.00 93.44 329 ALA A CA 1
ATOM 2552 C C . ALA A 1 329 ? -7.619 -11.737 24.803 1.00 93.44 329 ALA A C 1
ATOM 2554 O O . ALA A 1 329 ? -7.211 -11.393 25.912 1.00 93.44 329 ALA A O 1
ATOM 2555 N N . ARG A 1 330 ? -7.779 -13.026 24.472 1.00 94.06 330 ARG A N 1
ATOM 2556 C CA . ARG A 1 330 ? -7.514 -14.155 25.385 1.00 94.06 330 ARG A CA 1
ATOM 2557 C C . ARG A 1 330 ? -6.080 -14.164 25.894 1.00 94.06 330 ARG A C 1
ATOM 2559 O O . ARG A 1 330 ? -5.883 -14.097 27.102 1.00 94.06 330 ARG A O 1
ATOM 2566 N N . LYS A 1 331 ? -5.095 -14.106 24.990 1.00 89.50 331 LYS A N 1
ATOM 2567 C CA . LYS A 1 331 ? -3.666 -14.025 25.353 1.00 89.50 331 LYS A CA 1
ATOM 2568 C C . LYS A 1 331 ? -3.378 -12.853 26.297 1.00 89.50 331 LYS A C 1
ATOM 2570 O O . LYS A 1 331 ? -2.594 -12.973 27.233 1.00 89.50 331 LYS A O 1
ATOM 2575 N N . THR A 1 332 ? -4.037 -11.714 26.072 1.00 86.44 332 THR A N 1
ATOM 2576 C CA . THR A 1 332 ? -3.894 -10.521 26.920 1.00 86.44 332 THR A CA 1
ATOM 2577 C C . THR A 1 332 ? -4.447 -10.746 28.332 1.00 86.44 332 THR A C 1
ATOM 2579 O O . THR A 1 332 ? -3.852 -10.284 29.303 1.00 86.44 332 THR A O 1
ATOM 2582 N N . VAL A 1 333 ? -5.585 -11.433 28.460 1.00 90.62 333 VAL A N 1
ATOM 2583 C CA . VAL A 1 333 ? -6.198 -11.767 29.756 1.00 90.62 333 VAL A CA 1
ATOM 2584 C C . VAL A 1 333 ? -5.375 -12.825 30.492 1.00 90.62 333 VAL A C 1
ATOM 2586 O O . VAL A 1 333 ? -5.096 -12.655 31.674 1.00 90.62 333 VAL A O 1
ATOM 2589 N N . GLU A 1 334 ? -4.919 -13.866 29.797 1.00 87.38 334 GLU A N 1
ATOM 2590 C CA . GLU A 1 334 ? -4.047 -14.907 30.359 1.00 87.38 334 GLU A CA 1
ATOM 2591 C C . GLU A 1 334 ? -2.761 -14.310 30.940 1.00 87.38 334 GLU A C 1
ATOM 2593 O O . GLU A 1 334 ? -2.423 -14.578 32.092 1.00 87.38 334 GLU A O 1
ATOM 2598 N N . ALA A 1 335 ? -2.093 -13.426 30.192 1.00 81.44 335 ALA A N 1
ATOM 2599 C CA . ALA A 1 335 ? -0.884 -12.750 30.655 1.00 81.44 335 ALA A CA 1
ATOM 2600 C C . ALA A 1 335 ? -1.119 -11.872 31.899 1.00 81.44 335 ALA A C 1
ATOM 2602 O O . ALA A 1 335 ? -0.228 -11.753 32.734 1.00 81.44 335 ALA A O 1
ATOM 2603 N N . ARG A 1 336 ? -2.308 -11.268 32.043 1.00 85.44 336 ARG A N 1
ATOM 2604 C CA . ARG A 1 336 ? -2.680 -10.473 33.229 1.00 85.44 336 ARG A CA 1
ATOM 2605 C C . ARG A 1 336 ? -2.979 -11.322 34.456 1.00 85.44 336 ARG A C 1
ATOM 2607 O O . ARG A 1 336 ? -2.789 -10.837 35.558 1.00 85.44 336 ARG A O 1
ATOM 2614 N N . ASN A 1 337 ? -3.471 -12.541 34.264 1.00 79.69 337 ASN A N 1
ATOM 2615 C CA . ASN A 1 337 ? -3.782 -13.454 35.363 1.00 79.69 337 ASN A CA 1
ATOM 2616 C C . ASN A 1 337 ? -2.544 -14.228 35.845 1.00 79.69 337 ASN A C 1
ATOM 2618 O O . ASN A 1 337 ? -2.554 -14.767 36.948 1.00 79.69 337 ASN A O 1
ATOM 2622 N N . ALA A 1 338 ? -1.505 -14.319 35.009 1.00 75.75 338 ALA A N 1
ATOM 2623 C CA . ALA A 1 338 ? -0.260 -15.023 35.310 1.00 75.75 338 ALA A CA 1
ATOM 2624 C C . ALA A 1 338 ? 0.794 -14.170 36.046 1.00 75.75 338 ALA A C 1
ATOM 2626 O O . ALA A 1 338 ? 1.799 -14.726 36.492 1.00 75.75 338 ALA A O 1
ATOM 2627 N N . GLY A 1 339 ? 0.599 -12.851 36.142 1.00 56.22 339 GLY A N 1
ATOM 2628 C CA . GLY A 1 339 ? 1.487 -11.908 36.836 1.00 56.22 339 GLY A CA 1
ATOM 2629 C C . GLY A 1 339 ? 0.819 -11.288 38.050 1.00 56.22 339 GLY A C 1
ATOM 2630 O O . GLY A 1 339 ? 1.545 -11.048 39.038 1.00 56.22 339 GLY A O 1
#

Foldseek 3Di:
DQLLVVLPLLAPPFDDPFKWWWKWWQFPVRDIFTDTDGHSVVVSVVQLVCFPGTFIWIQSFMFTPDCHRDLDFLVRTFKHFWQKFAQFADDLLDPDPQGHPDAVLLVQLQPLQLAHFQWWKDQQGYIMTIAGAPDIDGDDPVCSVVQLLLSQLLQVSSQVSSCVSPHHGTDRQSRNSGIDGRAPGWDPPCSVVDTHGMHTPDHNSVRHDHSCRSNVRSVCVVPDDDDDDVVQFDPEAADLQDDADVVVVVVCCPPPPQLVCLLVLNDPPQPDSDVLSSLLSNLLVVVLVVDDLHNSLNVSLVSCVVPHDPVSNVLSRDRSSSRVSNVSSNVVNVVVVVD

Organism: NCBI:txid2730080

Radius of gyration: 22.63 Å; chains: 1; bounding box: 54×47×63 Å

Secondary structure (DSSP, 8-state):
--HHHHHTTTS-S---TTEEEEEEEE-TT--EEEEEES-HHHHHHHHHHHTTTSEEEE-SEEEES--TT----GGGEEEEEEEEEEEEPSBTTB--TT--SSHHHHHHHHHTSSS--SEEEE-SSEEEEEEEEEEEEE--TTTHHHHHHHHHHHHHHHHHHHHHHHS-------STT--EEPTTSEE--GGGSSPEEPEEEEE-TT-EE-HHHHHHHHTGGGS-S----GGG-------SS----HHHHHHHHHH-HHHHHHHTT--TT-S--SHHHHHHHHHHHHHHTT--HHHHHHHHHHHHHHH--HHHHHHHT-HHHHHHHHHHHHHHHHHHH--